Protein 4MAI (pdb70)

Radius of gyration: 15.2 Å; Cα contacts (8 Å, |Δi|>4): 499; chains: 1; bounding box: 34×39×35 Å

Solvent-accessible surface area: 8308 Å² total; per-residue (Å²): 61,16,46,3,27,76,8,22,2,4,0,110,117,56,17,80,46,43,23,7,37,86,116,23,78,29,31,0,3,10,74,71,109,26,12,45,96,70,71,101,51,13,76,1,41,76,56,84,73,20,64,2,34,29,92,47,88,24,9,47,15,0,0,0,0,0,0,0,0,6,99,60,55,127,2,80,73,138,19,82,16,58,2,4,24,0,1,4,1,3,0,10,36,78,117,88,75,208,144,15,58,2,47,0,19,88,60,7,122,44,20,117,18,0,0,0,0,0,0,5,3,44,74,26,110,53,26,0,1,0,3,5,0,0,1,30,0,61,71,117,132,52,22,101,18,24,38,0,14,12,85,78,39,83,6,62,104,28,52,3,6,47,6,82,85,42,24,110,70,46,59,117,34,32,86,89,100,39,44,17,71,148,85,39,159,10,51

Organism: Aspergillus oryzae (strain ATCC 42149 / RIB 40) (NCBI:txid510516)

Nearest PDB structures (foldseek):
  4mai-assembly1_A  TM=1.005E+00  e=1.365E-39  Aspergillus oryzae
  4mah-assembly1_A  TM=1.005E+00  e=3.336E-38  Aspergillus oryzae
  7p3u-assembly1_A  TM=7.985E-01  e=8.712E-17  Aspergillus fumigatus A1163
  6vrn-assembly1_D  TM=4.778E-01  e=1.194E+00  Homo sapiens
  3at0-assembly1_A  TM=2.810E-01  e=1.339E+00  Staphylococcus aureus subsp. aureus N315

B-factor: mean 18.64, std 9.04, range [8.54, 83.73]

Sequence (187 aa):
HMMMAQPVPYGKDTLNNSPLAADGSDFPCKLRSNTYQVTEENTAAIGQSMPLSFIGSAVHGGGSCQVSLTTDREPTKDSKWIVIKSIEGGCPANVDGNKFTYTTIPEGIEPGKYTLAWTWFNRIGNREMYMNCAPLTVTGSNFPPMFVANVNGCTTKEGVDIRFPNPGSIVEYAGDKSNLAAEGSQAC

Structure (mmCIF, N/CA/C/O backbone):
data_4MAI
#
_entry.id   4MAI
#
_cell.length_a   56.269
_cell.length_b   60.629
_cell.length_c   65.176
_cell.angle_alpha   90.000
_cell.angle_beta   90.000
_cell.angle_gamma   90.000
#
_symmetry.space_group_name_H-M   'P 21 21 21'
#
loop_
_entity.id
_entity.type
_entity.pdbx_description
1 polymer 'AA11 Lytic Polysaccharide Monooxygenase'
2 non-polymer 'COPPER (I) ION'
3 non-polymer 1,2-ETHANEDIOL
4 non-polymer 'CHLORIDE ION'
5 water water
#
loop_
_atom_site.group_PDB
_atom_site.id
_atom_site.type_symbol
_atom_site.label_atom_id
_atom_site.label_alt_id
_atom_site.label_comp_id
_atom_site.label_asym_id
_atom_site.label_entity_id
_atom_site.label_seq_id
_atom_site.pdbx_PDB_ins_code
_atom_site.Cartn_x
_atom_site.Cartn_y
_atom_site.Cartn_z
_atom_site.occupancy
_atom_site.B_iso_or_equiv
_atom_site.auth_seq_id
_atom_site.auth_comp_id
_atom_site.auth_asym_id
_atom_site.auth_atom_id
_atom_site.pdbx_PDB_model_num
ATOM 1 N N . HIS A 1 1 ? 28.478 43.963 14.696 1.00 18.19 1 HIS A N 1
ATOM 2 C CA . HIS A 1 1 ? 28.234 45.295 15.295 1.00 12.26 1 HIS A CA 1
ATOM 3 C C . HIS A 1 1 ? 29.224 45.461 16.420 1.00 11.59 1 HIS A C 1
ATOM 4 O O . HIS A 1 1 ? 29.323 44.601 17.295 1.00 13.47 1 HIS A O 1
ATOM 11 N N . MET A 1 2 ? 30.003 46.539 16.341 1.00 12.08 2 MET A N 1
ATOM 12 C CA . MET A 1 2 ? 31.041 46.839 17.311 1.00 12.38 2 MET A CA 1
ATOM 13 C C . MET A 1 2 ? 31.093 48.351 17.527 1.00 12.04 2 MET A C 1
ATOM 14 O O . MET A 1 2 ? 30.625 49.121 16.668 1.00 11.87 2 MET A O 1
ATOM 19 N N . MET A 1 3 ? 31.712 48.745 18.639 1.00 11.12 3 MET A N 1
ATOM 20 C CA . MET A 1 3 ? 32.024 50.113 18.952 1.00 12.21 3 MET A CA 1
ATOM 21 C C . MET A 1 3 ? 33.362 50.187 19.643 1.00 12.12 3 MET A C 1
ATOM 22 O O . MET A 1 3 ? 33.859 49.223 20.206 1.00 14.08 3 MET A O 1
ATOM 27 N N . MET A 1 4 ? 33.958 51.370 19.531 1.00 11.84 4 MET A N 1
ATOM 28 C CA . MET A 1 4 ? 35.222 51.703 20.147 1.00 11.60 4 MET A CA 1
ATOM 29 C C . MET A 1 4 ? 35.025 52.021 21.628 1.00 11.79 4 MET A C 1
ATOM 30 O O . MET A 1 4 ? 34.137 52.791 21.999 1.00 14.54 4 MET A O 1
ATOM 35 N N . ALA A 1 5 ? 35.848 51.374 22.451 1.00 13.64 5 ALA A N 1
ATOM 36 C CA . ALA A 1 5 ? 35.925 51.611 23.899 1.00 14.54 5 ALA A CA 1
ATOM 37 C C . ALA A 1 5 ? 37.146 52.455 24.296 1.00 14.14 5 ALA A C 1
ATOM 38 O O . ALA A 1 5 ? 37.083 53.216 25.260 1.00 15.98 5 ALA A O 1
ATOM 40 N N . GLN A 1 6 ? 38.261 52.255 23.601 1.00 13.36 6 GLN A N 1
ATOM 41 C CA . GLN A 1 6 ? 39.490 53.025 23.806 1.00 13.17 6 GLN A CA 1
ATOM 42 C C . GLN A 1 6 ? 39.986 53.408 22.418 1.00 13.13 6 GLN A C 1
ATOM 43 O O . GLN A 1 6 ? 40.075 52.541 21.553 1.00 13.23 6 GLN A O 1
ATOM 49 N N . PRO A 1 7 ? 40.314 54.688 22.184 1.00 11.33 7 PRO A N 1
ATOM 50 C CA . PRO A 1 7 ? 40.055 55.839 23.052 1.00 11.61 7 PRO A CA 1
ATOM 51 C C . PRO A 1 7 ? 38.568 56.019 23.337 1.00 11.54 7 PRO A C 1
ATOM 52 O O . PRO A 1 7 ? 37.703 55.437 22.660 1.00 12.46 7 PRO A O 1
ATOM 56 N N . VAL A 1 8 ? 38.264 56.811 24.355 1.00 11.76 8 VAL A N 1
ATOM 57 C CA . VAL A 1 8 ? 36.883 57.018 24.786 1.00 11.34 8 VAL A CA 1
ATOM 58 C C . VAL A 1 8 ? 36.158 57.929 23.796 1.00 10.00 8 VAL A C 1
ATOM 59 O O . VAL A 1 8 ? 36.571 59.070 23.578 1.00 10.61 8 VAL A O 1
ATOM 63 N N . PRO A 1 9 ? 35.093 57.422 23.164 1.00 9.85 9 PRO A N 1
ATOM 64 C CA . PRO A 1 9 ? 34.401 58.221 22.153 1.00 9.70 9 PRO A CA 1
ATOM 65 C C . PRO A 1 9 ? 33.652 59.405 22.739 1.00 9.73 9 PRO A C 1
ATOM 66 O O . PRO A 1 9 ? 33.322 59.421 23.933 1.00 10.48 9 PRO A O 1
ATOM 70 N N . TYR A 1 10 ? 33.384 60.405 21.902 1.00 9.56 10 TYR A N 1
ATOM 71 C CA . TYR A 1 10 ? 32.413 61.426 22.265 1.00 10.02 10 TYR A CA 1
ATOM 72 C C . TYR A 1 10 ? 31.056 60.791 22.547 1.00 9.87 10 TYR A C 1
ATOM 73 O O . TYR A 1 10 ? 30.659 59.805 21.900 1.00 11.00 10 TYR A O 1
ATOM 82 N N . GLY A 1 11 ? 30.312 61.380 23.482 1.00 10.90 11 GLY A N 1
ATOM 83 C CA . GLY A 1 11 ? 28.933 60.993 23.689 1.00 12.02 11 GLY A CA 1
ATOM 84 C C . GLY A 1 11 ? 28.772 59.516 23.987 1.00 11.50 11 GLY A C 1
ATOM 85 O O . GLY A 1 11 ? 27.868 58.866 23.477 1.00 12.56 11 GLY A O 1
ATOM 86 N N . LYS A 1 12 ? 29.652 59.000 24.834 1.00 11.42 12 LYS A N 1
ATOM 87 C CA . LYS A 1 12 ? 29.695 57.553 25.086 1.00 12.56 12 LYS A CA 1
ATOM 88 C C . LYS A 1 12 ? 28.336 56.986 25.510 1.00 12.93 12 LYS A C 1
ATOM 89 O O . LYS A 1 12 ? 27.968 55.868 25.122 1.00 15.55 12 LYS A O 1
ATOM 95 N N . ASP A 1 13 ? 27.611 57.754 26.327 1.00 14.49 13 ASP A N 1
ATOM 96 C CA . ASP A 1 13 ? 26.318 57.335 26.870 1.00 16.88 13 ASP A CA 1
ATOM 97 C C . ASP A 1 13 ? 25.250 56.999 25.828 1.00 16.18 13 ASP A C 1
ATOM 98 O O . ASP A 1 13 ? 24.336 56.256 26.108 1.00 19.98 13 ASP A O 1
ATOM 103 N N . THR A 1 14 ? 25.352 57.598 24.641 1.00 13.20 14 THR A N 1
ATOM 104 C CA . THR A 1 14 ? 24.359 57.387 23.590 1.00 12.10 14 THR A CA 1
ATOM 105 C C . THR A 1 14 ? 24.936 56.663 22.381 1.00 13.00 14 THR A C 1
ATOM 106 O O . THR A 1 14 ? 24.208 56.432 21.413 1.00 13.85 14 THR A O 1
ATOM 110 N N . LEU A 1 15 ? 26.207 56.299 22.434 1.00 12.00 15 LEU A N 1
ATOM 111 C CA . LEU A 1 15 ? 26.856 55.655 21.305 1.00 12.56 15 LEU A CA 1
ATOM 112 C C . LEU A 1 15 ? 26.465 54.173 21.282 1.00 12.39 15 LEU A C 1
ATOM 113 O O . LEU A 1 15 ? 26.560 53.469 22.291 1.00 16.91 15 LEU A O 1
ATOM 118 N N . ASN A 1 16 ? 26.030 53.706 20.126 1.00 11.99 16 ASN A N 1
ATOM 119 C CA . ASN A 1 16 ? 25.661 52.326 19.931 1.00 12.23 16 ASN A CA 1
ATOM 120 C C . ASN A 1 16 ? 26.581 51.638 18.922 1.00 11.33 16 ASN A C 1
ATOM 121 O O . ASN A 1 16 ? 27.500 52.249 18.365 1.00 12.00 16 ASN A O 1
ATOM 12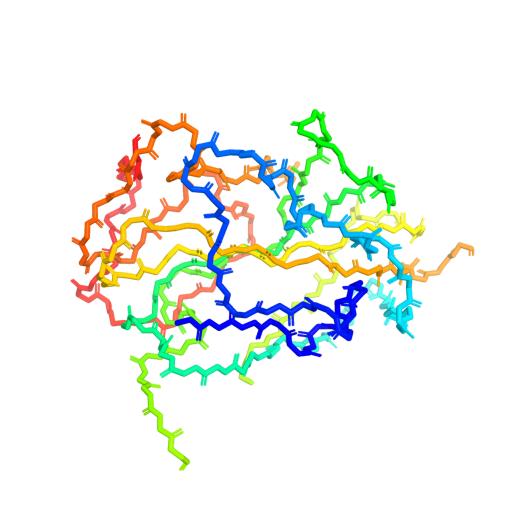6 N N . ASN A 1 17 ? 26.351 50.340 18.743 1.00 11.97 17 ASN A N 1
ATOM 127 C CA . ASN A 1 17 ? 27.221 49.510 17.914 1.00 12.48 17 ASN A CA 1
ATOM 128 C C . ASN A 1 17 ? 26.753 49.376 16.467 1.00 11.40 17 ASN A C 1
ATOM 129 O O . ASN A 1 17 ? 27.323 48.589 15.705 1.00 13.33 17 ASN A O 1
ATOM 134 N N . SER A 1 18 ? 25.770 50.177 16.068 1.00 11.37 18 SER A N 1
ATOM 135 C CA . SER A 1 18 ? 25.273 50.135 14.693 1.00 12.22 18 SER A CA 1
ATOM 136 C C . SER A 1 18 ? 26.203 50.855 13.710 1.00 11.19 18 SER A C 1
ATOM 137 O O . SER A 1 18 ? 26.872 51.827 14.050 1.00 11.67 18 SER A O 1
ATOM 140 N N . PRO A 1 19 ? 26.242 50.366 12.470 1.00 12.17 19 PRO A N 1
ATOM 141 C CA . PRO A 1 19 ? 27.013 51.059 11.447 1.00 12.52 19 PRO A CA 1
ATOM 142 C C . PRO A 1 19 ? 26.362 52.401 11.091 1.00 11.50 19 PRO A C 1
ATOM 143 O O . PRO A 1 19 ? 25.217 52.687 11.481 1.00 12.65 19 PRO A O 1
ATOM 147 N N . LEU A 1 20 ? 27.117 53.218 10.366 1.00 11.06 20 LEU A N 1
ATOM 148 C CA . LEU A 1 20 ? 26.563 54.416 9.774 1.00 10.60 20 LEU A CA 1
ATOM 149 C C . LEU A 1 20 ? 25.347 54.095 8.918 1.00 11.77 20 LEU A C 1
ATOM 150 O O . LEU A 1 20 ? 25.294 53.056 8.262 1.00 14.00 20 LEU A O 1
ATOM 155 N N . ALA A 1 21 ? 24.393 55.008 8.907 1.00 13.68 21 ALA A N 1
ATOM 156 C CA . ALA A 1 21 ? 23.245 54.905 8.016 1.00 15.39 21 ALA A CA 1
ATOM 157 C C . ALA A 1 21 ? 23.699 54.788 6.561 1.00 16.19 21 ALA A C 1
ATOM 158 O O . ALA A 1 21 ? 24.535 55.550 6.111 1.00 15.36 21 ALA A O 1
ATOM 160 N N . ALA A 1 22 ? 23.095 53.868 5.819 1.00 19.31 22 ALA A N 1
ATOM 161 C CA . ALA A 1 22 ? 23.477 53.621 4.414 1.00 19.76 22 ALA A CA 1
ATOM 162 C C . ALA A 1 22 ? 23.322 54.844 3.490 1.00 21.62 22 ALA A C 1
ATOM 163 O O . ALA A 1 22 ? 24.060 54.978 2.514 1.00 22.34 22 ALA A O 1
ATOM 165 N N . ASP A 1 23 ? 22.378 55.727 3.813 1.00 21.67 23 ASP A N 1
ATOM 166 C CA . ASP A 1 23 ? 22.141 56.932 3.010 1.00 22.10 23 ASP A CA 1
ATOM 167 C C . ASP A 1 23 ? 23.053 58.108 3.349 1.00 20.01 23 ASP A C 1
ATOM 168 O O . ASP A 1 23 ? 22.921 59.175 2.764 1.00 24.39 23 ASP A O 1
ATOM 173 N N . GLY A 1 24 ? 23.973 57.934 4.292 1.00 17.15 24 GLY A N 1
ATOM 174 C CA . GLY A 1 24 ? 24.928 58.987 4.634 1.00 16.78 24 GLY A CA 1
ATOM 175 C C . GLY A 1 24 ? 24.387 60.003 5.625 1.00 14.17 24 GLY A C 1
ATOM 176 O O . GLY A 1 24 ? 25.104 60.949 5.970 1.00 15.55 24 GLY A O 1
ATOM 177 N N . SER A 1 25 ? 23.160 59.797 6.108 1.00 14.64 25 SER A N 1
ATOM 178 C CA . SER A 1 25 ? 22.467 60.800 6.906 1.00 16.33 25 SER A CA 1
ATOM 179 C C . SER A 1 25 ? 23.078 61.058 8.271 1.00 14.21 25 SER A C 1
ATOM 180 O O . SER A 1 25 ? 22.789 62.089 8.874 1.00 17.68 25 SER A O 1
ATOM 183 N N . ASP A 1 26 ? 23.887 60.127 8.784 1.00 13.01 26 ASP A N 1
ATOM 184 C CA . ASP A 1 26 ? 24.579 60.344 10.061 1.00 12.02 26 ASP A CA 1
ATOM 185 C C . ASP A 1 26 ? 26.094 60.264 9.960 1.00 10.44 26 ASP A C 1
ATOM 186 O O . ASP A 1 26 ? 26.793 60.143 10.968 1.00 11.36 26 ASP A O 1
ATOM 191 N N . PHE A 1 27 ? 26.614 60.466 8.747 1.00 12.14 27 PHE A N 1
ATOM 192 C CA . PHE A 1 27 ? 28.037 60.648 8.550 1.00 11.93 27 PHE A CA 1
ATOM 193 C C . PHE A 1 27 ? 28.394 62.137 8.678 1.00 11.29 27 PHE A C 1
ATOM 194 O O . PHE A 1 27 ? 27.710 62.977 8.096 1.00 13.33 27 PHE A O 1
ATOM 202 N N . PRO A 1 28 ? 29.495 62.473 9.370 1.00 10.07 28 PRO A N 1
ATOM 203 C CA . PRO A 1 28 ? 30.422 61.590 10.073 1.00 10.32 28 PRO A CA 1
ATOM 204 C C . PRO A 1 28 ? 29.978 61.352 11.528 1.00 9.93 28 PRO A C 1
ATOM 205 O O . PRO A 1 28 ? 29.163 62.093 12.080 1.00 11.31 28 PRO A O 1
ATOM 209 N N . CYS A 1 29 ? 30.579 60.340 12.140 1.00 10.33 29 CYS A N 1
ATOM 210 C CA . CYS A 1 29 ? 30.602 60.201 13.605 1.00 10.59 29 CYS A CA 1
ATOM 211 C C . CYS A 1 29 ? 29.275 59.788 14.252 1.00 10.56 29 CYS A C 1
ATOM 212 O O . CYS A 1 29 ? 29.134 59.880 15.473 1.00 12.40 29 CYS A O 1
ATOM 215 N N . LYS A 1 30 ? 28.304 59.337 13.470 1.00 10.55 30 LYS A N 1
ATOM 216 C CA . LYS A 1 30 ? 26.999 58.913 13.994 1.00 9.75 30 LYS A CA 1
ATOM 217 C C . LYS A 1 30 ? 26.269 60.113 14.611 1.00 10.39 30 LYS A C 1
ATOM 218 O O . LYS A 1 30 ? 25.919 60.163 15.802 1.00 10.79 30 LYS A O 1
ATOM 224 N N . LEU A 1 31 ? 26.023 61.088 13.746 1.00 10.50 31 LEU A N 1
ATOM 225 C CA . LEU A 1 31 ? 25.307 62.315 14.127 1.00 10.72 31 LEU A CA 1
ATOM 226 C C . LEU A 1 31 ? 24.045 61.977 14.902 1.00 11.65 31 LEU A C 1
ATOM 227 O O . LEU A 1 31 ? 23.206 61.180 14.447 1.00 12.58 31 LEU A O 1
ATOM 232 N N . ARG A 1 32 ? 23.860 62.634 16.042 1.00 11.13 32 ARG A N 1
ATOM 233 C CA . ARG A 1 32 ? 22.742 62.357 16.950 1.00 12.25 32 ARG A CA 1
ATOM 234 C C . ARG A 1 32 ? 22.612 63.531 17.942 1.00 11.82 32 ARG A C 1
ATOM 235 O O . ARG A 1 32 ? 23.049 64.616 17.617 1.00 12.51 32 ARG A O 1
ATOM 243 N N . SER A 1 33 ? 22.043 63.334 19.126 1.00 13.97 33 SER A N 1
ATOM 244 C CA . SER A 1 33 ? 21.797 64.470 20.031 1.00 13.46 33 SER A CA 1
ATOM 245 C C . SER A 1 33 ? 23.092 65.117 20.519 1.00 12.51 33 SER A C 1
ATOM 246 O O . SER A 1 33 ? 23.201 66.349 20.567 1.00 14.90 33 SER A O 1
ATOM 249 N N . ASN A 1 34 ? 24.060 64.288 20.902 1.00 12.59 34 ASN A N 1
ATOM 250 C CA . ASN A 1 34 ? 25.261 64.703 21.621 1.00 12.12 34 ASN A CA 1
ATOM 251 C C . ASN A 1 34 ? 26.525 64.152 20.984 1.00 11.57 34 ASN A C 1
ATOM 252 O O . ASN A 1 34 ? 27.462 63.721 21.655 1.00 11.46 34 ASN A O 1
ATOM 257 N N . THR A 1 35 ? 26.537 64.213 19.649 1.00 11.74 35 THR A N 1
ATOM 258 C CA . THR A 1 35 ? 27.586 63.632 18.827 1.00 11.15 35 THR A CA 1
ATOM 259 C C . THR A 1 35 ? 29.003 63.958 19.290 1.00 10.32 35 THR A C 1
ATOM 260 O O . THR A 1 35 ? 29.910 63.132 19.189 1.00 11.57 35 THR A O 1
ATOM 264 N N . TYR A 1 36 ? 29.172 65.184 19.800 1.00 11.12 36 TYR A N 1
ATOM 265 C CA . TYR A 1 36 ? 30.483 65.739 20.055 1.00 12.00 36 TYR A CA 1
ATOM 266 C C . TYR A 1 36 ? 30.645 66.159 21.515 1.00 11.93 36 TYR A C 1
ATOM 267 O O . TYR A 1 36 ? 31.508 66.972 21.851 1.00 12.05 36 TYR A O 1
ATOM 276 N N . GLN A 1 37 ? 29.852 65.541 22.387 1.00 12.26 37 GLN A N 1
ATOM 277 C CA . GLN A 1 37 ? 30.007 65.742 23.829 1.00 12.86 37 GLN A CA 1
ATOM 278 C C . GLN A 1 37 ? 31.264 65.033 24.340 1.00 11.40 37 GLN A C 1
ATOM 279 O O . GLN A 1 37 ? 31.432 63.838 24.132 1.00 12.54 37 GLN A O 1
ATOM 285 N N . VAL A 1 38 ? 32.156 65.768 24.999 1.00 11.35 38 VAL A N 1
ATOM 286 C CA . VAL A 1 38 ? 33.337 65.162 25.570 1.00 11.60 38 VAL A CA 1
ATOM 287 C C . VAL A 1 38 ? 32.917 64.389 26.815 1.00 13.38 38 VAL A C 1
ATOM 288 O O . VAL A 1 38 ? 32.522 64.984 27.828 1.00 18.64 38 VAL A O 1
ATOM 292 N N . THR A 1 39 ? 33.008 63.069 26.730 1.00 13.25 39 THR A N 1
ATOM 293 C CA . THR A 1 39 ? 32.856 62.200 27.897 1.00 13.09 39 THR A CA 1
ATOM 294 C C . THR A 1 39 ? 34.159 62.167 28.686 1.00 13.62 39 THR A C 1
ATOM 295 O O . THR A 1 39 ? 34.174 62.372 29.903 1.00 15.72 39 THR A O 1
ATOM 299 N N . GLU A 1 40 ? 35.241 61.860 27.998 1.00 14.15 40 GLU A N 1
ATOM 300 C CA . GLU A 1 40 ? 36.577 61.898 28.541 1.00 12.59 40 GLU A CA 1
ATOM 301 C C . GLU A 1 40 ? 37.517 62.338 27.428 1.00 11.46 40 GLU A C 1
ATOM 302 O O . GLU A 1 40 ? 37.538 61.715 26.368 1.00 14.37 40 GLU A O 1
ATOM 308 N N . GLU A 1 41 ? 38.272 63.401 27.650 1.00 11.57 41 GLU A N 1
ATOM 309 C CA . GLU A 1 41 ? 39.316 63.817 26.737 1.00 11.30 41 GLU A CA 1
ATOM 310 C C . GLU A 1 41 ? 40.407 62.772 26.766 1.00 12.24 41 GLU A C 1
ATOM 311 O O . GLU A 1 41 ? 40.881 62.394 27.825 1.00 14.36 41 GLU A O 1
ATOM 317 N N . ASN A 1 42 ? 40.828 62.337 25.594 1.00 12.62 42 ASN A N 1
ATOM 318 C CA . ASN A 1 42 ? 41.922 61.403 25.437 1.00 11.81 42 ASN A CA 1
ATOM 319 C C . ASN A 1 42 ? 43.177 62.222 25.145 1.00 12.09 42 ASN A C 1
ATOM 320 O O . ASN A 1 42 ? 43.116 63.184 24.391 1.00 17.01 42 ASN A O 1
ATOM 325 N N . THR A 1 43 ? 44.306 61.845 25.739 1.00 14.68 43 THR A N 1
ATOM 326 C CA . THR A 1 43 ? 45.558 62.625 25.603 1.00 15.53 43 THR A CA 1
ATOM 327 C C . THR A 1 43 ? 46.686 61.704 25.177 1.00 14.73 43 THR A C 1
ATOM 328 O O . THR A 1 43 ? 46.834 60.596 25.719 1.00 19.85 43 THR A O 1
ATOM 332 N N . ALA A 1 44 ? 47.484 62.170 24.213 1.00 14.92 44 ALA A N 1
ATOM 333 C CA . ALA A 1 44 ? 48.592 61.400 23.654 1.00 17.07 44 ALA A CA 1
ATOM 334 C C . ALA A 1 44 ? 49.760 62.311 23.330 1.00 15.45 44 ALA A C 1
ATOM 335 O O . ALA A 1 44 ? 49.567 63.382 22.771 1.00 17.04 44 ALA A O 1
ATOM 337 N N . ALA A 1 45 ? 50.971 61.866 23.646 1.00 19.13 45 ALA A N 1
ATOM 338 C CA . ALA A 1 45 ? 52.186 62.545 23.214 1.00 18.05 45 ALA A CA 1
ATOM 339 C C . ALA A 1 45 ? 52.581 61.978 21.861 1.00 17.40 45 ALA A C 1
ATOM 340 O O . ALA A 1 45 ? 52.303 60.822 21.563 1.00 18.63 45 ALA A O 1
ATOM 342 N N . ILE A 1 46 ? 53.263 62.776 21.054 1.00 18.38 46 ILE A N 1
ATOM 343 C CA . ILE A 1 46 ? 53.755 62.286 19.784 1.00 19.97 46 ILE A CA 1
ATOM 344 C C . ILE A 1 46 ? 54.695 61.110 20.079 1.00 20.02 46 ILE A C 1
ATOM 345 O O . ILE A 1 46 ? 55.559 61.184 20.953 1.00 22.74 46 ILE A O 1
ATOM 350 N N . GLY A 1 47 ? 54.483 60.015 19.355 1.00 19.63 47 GLY A N 1
ATOM 351 C CA . GLY A 1 47 ? 55.310 58.810 19.485 1.00 22.27 47 GLY A CA 1
ATOM 352 C C . GLY A 1 47 ? 54.883 57.819 20.563 1.00 22.13 47 GLY A C 1
ATOM 353 O O . GLY A 1 47 ? 55.460 56.738 20.660 1.00 28.37 47 GLY A O 1
ATOM 354 N N . GLN A 1 48 ? 53.886 58.182 21.367 1.00 20.34 48 GLN A N 1
ATOM 355 C CA . GLN A 1 48 ? 53.396 57.327 22.453 1.00 21.90 48 GLN A CA 1
ATOM 356 C C . GLN A 1 48 ? 52.395 56.288 21.921 1.00 20.46 48 GLN A C 1
ATOM 357 O O . GLN A 1 48 ? 51.439 56.643 21.253 1.00 24.23 48 GLN A O 1
ATOM 363 N N . SER A 1 49 ? 52.619 55.016 22.221 1.00 23.05 49 SER A N 1
ATOM 364 C CA . SER A 1 49 ? 51.642 53.970 21.925 1.00 21.73 49 SER A CA 1
ATOM 365 C C . SER A 1 49 ? 50.373 54.138 22.772 1.00 19.97 49 SER A C 1
ATOM 366 O O . SER A 1 49 ? 50.444 54.314 23.992 1.00 25.99 49 SER A O 1
ATOM 369 N N . MET A 1 50 ? 49.230 54.085 22.104 1.00 17.82 50 MET A N 1
ATOM 370 C CA . MET A 1 50 ? 47.920 54.279 22.695 1.00 18.02 50 MET A CA 1
ATOM 371 C C . MET A 1 50 ? 47.028 53.078 22.384 1.00 17.23 50 MET A C 1
ATOM 372 O O . MET A 1 50 ? 47.067 52.577 21.273 1.00 17.76 50 MET A O 1
ATOM 377 N N . PRO A 1 51 ? 46.205 52.637 23.349 1.00 18.60 51 PRO A N 1
ATOM 378 C CA . PRO A 1 51 ? 45.373 51.461 23.083 1.00 17.82 51 PRO A CA 1
ATOM 379 C C . PRO A 1 51 ? 44.188 51.755 22.187 1.00 15.06 51 PRO A C 1
ATOM 380 O O . PRO A 1 51 ? 43.573 52.825 22.257 1.00 16.29 51 PRO A O 1
ATOM 384 N N . LEU A 1 52 ? 43.874 50.789 21.340 1.00 15.37 52 LEU A N 1
ATOM 385 C CA . LEU A 1 52 ? 42.709 50.856 20.494 1.00 16.01 52 LEU A CA 1
ATOM 386 C C . LEU A 1 52 ? 41.937 49.576 20.734 1.00 17.20 52 LEU A C 1
ATOM 387 O O . LEU A 1 52 ? 42.446 48.505 20.411 1.00 21.91 52 LEU A O 1
ATOM 392 N N . SER A 1 53 ? 40.756 49.660 21.344 1.00 15.36 53 SER A N 1
ATOM 393 C CA . SER A 1 53 ? 39.989 48.465 21.623 1.00 17.63 53 SER A CA 1
ATOM 394 C C . SER A 1 53 ? 38.489 48.667 21.446 1.00 15.12 53 SER A C 1
ATOM 395 O O . SER A 1 53 ? 37.974 49.811 21.443 1.00 15.31 53 SER A O 1
ATOM 398 N N . PHE A 1 54 ? 37.801 47.539 21.317 1.00 14.49 54 PHE A N 1
ATOM 399 C CA . PHE A 1 54 ? 36.464 47.474 20.777 1.00 13.47 54 PHE A CA 1
ATOM 400 C C . PHE A 1 54 ? 35.636 46.494 21.567 1.00 13.46 54 PHE A C 1
ATOM 401 O O . PHE A 1 54 ? 36.170 45.531 22.137 1.00 19.11 54 PHE A O 1
ATOM 409 N N . ILE A 1 55 ? 34.334 46.729 21.560 1.00 13.00 55 ILE A N 1
ATOM 410 C CA . ILE A 1 55 ? 33.361 45.854 22.180 1.00 14.24 55 ILE A CA 1
ATOM 411 C C . ILE A 1 55 ? 32.136 45.732 21.289 1.00 12.81 55 ILE A C 1
ATOM 412 O O . ILE A 1 55 ? 31.800 46.657 20.560 1.00 14.32 55 ILE A O 1
ATOM 417 N N . GLY A 1 56 ? 31.439 44.608 21.364 1.00 13.81 56 GLY A N 1
ATOM 418 C CA . GLY A 1 56 ? 30.240 44.439 20.593 1.00 13.86 56 GLY A CA 1
ATOM 419 C C . GLY A 1 56 ? 29.824 43.013 20.460 1.00 14.35 56 GLY A C 1
ATOM 420 O O . GLY A 1 56 ? 30.312 42.149 21.181 1.00 20.37 56 GLY A O 1
ATOM 421 N N . SER A 1 57 ? 28.911 42.777 19.533 1.00 12.31 57 SER A N 1
ATOM 422 C CA . SER A 1 57 ? 28.251 41.486 19.380 1.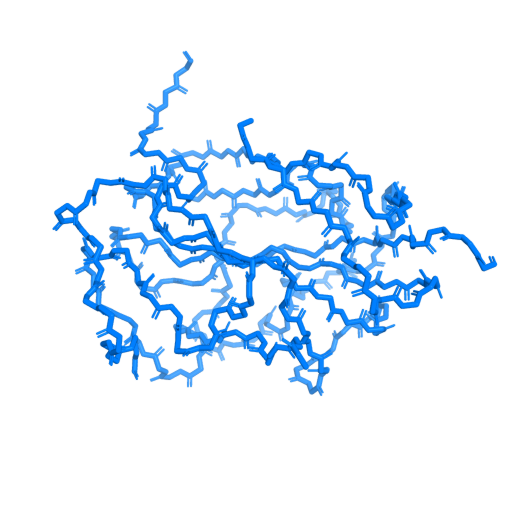00 13.73 57 SER A CA 1
ATOM 423 C C . SER A 1 57 ? 28.659 40.658 18.166 1.00 13.84 57 SER A C 1
ATOM 424 O O . SER A 1 57 ? 28.327 39.466 18.120 1.00 14.60 57 SER A O 1
ATOM 427 N N . ALA A 1 58 ? 29.335 41.243 17.180 1.00 12.58 58 ALA A N 1
ATOM 428 C CA . ALA A 1 58 ? 29.820 40.451 16.033 1.00 12.37 58 ALA A CA 1
ATOM 429 C C . ALA A 1 58 ? 30.953 41.164 15.351 1.00 12.09 58 ALA A C 1
ATOM 430 O O . ALA A 1 58 ? 30.842 42.354 15.012 1.00 12.72 58 ALA A O 1
ATOM 432 N N . VAL A 1 59 ? 32.026 40.438 15.111 1.00 12.06 59 VAL A N 1
ATOM 433 C CA . VAL A 1 59 ? 33.168 40.991 14.385 1.00 13.20 59 VAL A CA 1
ATOM 434 C C . VAL A 1 59 ? 33.097 40.793 12.872 1.00 12.01 59 VAL A C 1
ATOM 435 O O . VAL A 1 59 ? 33.926 41.335 12.149 1.00 13.30 59 VAL A O 1
ATOM 439 N N . HIS A 1 60 ? 32.116 40.028 12.390 1.00 12.53 60 HIS A N 1
ATOM 440 C CA . HIS A 1 60 ? 31.880 39.909 10.937 1.00 12.11 60 HIS A CA 1
ATOM 441 C C . HIS A 1 60 ? 33.132 39.511 10.175 1.00 13.23 60 HIS A C 1
ATOM 442 O O . HIS A 1 60 ? 33.406 40.034 9.099 1.00 14.23 60 HIS A O 1
ATOM 449 N N . GLY A 1 61 ? 33.881 38.547 10.704 1.00 14.17 61 GLY A N 1
ATOM 450 C CA . GLY A 1 61 ? 35.088 38.062 10.044 1.00 13.93 61 GLY A CA 1
ATOM 451 C C . GLY A 1 61 ? 36.226 39.045 10.008 1.00 13.74 61 GLY A C 1
ATOM 452 O O . GLY A 1 61 ? 37.199 38.832 9.301 1.00 15.01 61 GLY A O 1
ATOM 453 N N . GLY A 1 62 ? 36.109 40.116 10.795 1.00 13.53 62 GLY A N 1
ATOM 454 C CA . GLY A 1 62 ? 37.100 41.169 10.771 1.00 12.88 62 GLY A CA 1
ATOM 455 C C . GLY A 1 62 ? 36.850 42.166 9.656 1.00 12.22 62 GLY A C 1
ATOM 456 O O . GLY A 1 62 ? 35.747 42.678 9.484 1.00 12.32 62 GLY A O 1
ATOM 457 N N . GLY A 1 63 ? 37.891 42.395 8.874 1.00 11.37 63 GLY A N 1
ATOM 458 C CA . GLY A 1 63 ? 37.883 43.456 7.883 1.00 11.76 63 GLY A CA 1
ATOM 459 C C . GLY A 1 63 ? 39.063 44.384 8.070 1.00 11.27 63 GLY A C 1
ATOM 460 O O . GLY A 1 63 ? 40.127 43.996 8.566 1.00 12.05 63 GLY A O 1
ATOM 461 N N . SER A 1 64 ? 38.853 45.633 7.659 1.00 10.52 64 SER A N 1
ATOM 462 C CA . SER A 1 64 ? 39.919 46.615 7.594 1.00 10.73 64 SER A CA 1
ATOM 463 C C . SER A 1 64 ? 39.444 47.905 8.248 1.00 9.96 64 SER A C 1
ATOM 464 O O . SER A 1 64 ? 38.275 48.258 8.153 1.00 11.29 64 SER A O 1
ATOM 467 N N . CYS A 1 65 ? 40.389 48.593 8.877 1.00 10.00 65 CYS A N 1
ATOM 468 C CA . CYS A 1 65 ? 40.078 49.796 9.629 1.00 10.71 65 CYS A CA 1
ATOM 469 C C . CYS A 1 65 ? 41.094 50.905 9.377 1.00 10.39 65 CYS A C 1
ATOM 470 O O . CYS A 1 65 ? 42.232 50.645 9.007 1.00 10.77 65 CYS A O 1
ATOM 473 N N . GLN A 1 66 ? 40.652 52.146 9.631 1.00 9.66 66 GLN A N 1
ATOM 474 C CA . GLN A 1 66 ? 41.598 53.259 9.705 1.00 9.38 66 GLN A CA 1
ATOM 475 C C . GLN A 1 66 ? 41.416 53.998 11.009 1.00 8.67 66 GLN A C 1
ATOM 476 O O . GLN A 1 66 ? 40.358 53.933 11.639 1.00 9.58 66 GLN A O 1
ATOM 482 N N . VAL A 1 67 ? 42.494 54.684 11.385 1.00 9.09 67 VAL A N 1
ATOM 483 C CA . VAL A 1 67 ? 42.484 55.687 12.434 1.00 9.29 67 VAL A CA 1
ATOM 484 C C . VAL A 1 67 ? 42.894 56.974 11.745 1.00 9.43 67 VAL A C 1
ATOM 485 O O . VAL A 1 67 ? 43.946 57.047 11.119 1.00 10.34 67 VAL A O 1
ATOM 489 N N . SER A 1 68 ? 42.038 57.982 11.885 1.00 8.68 68 SER A N 1
ATOM 490 C CA . SER A 1 68 ? 42.189 59.249 11.183 1.00 9.03 68 SER A CA 1
ATOM 491 C C . SER A 1 68 ? 41.999 60.418 12.154 1.00 9.18 68 SER A C 1
ATOM 492 O O . SER A 1 68 ? 41.340 60.287 13.185 1.00 10.21 68 SER A O 1
ATOM 495 N N . LEU A 1 69 ? 42.525 61.575 11.772 1.00 9.40 69 LEU A N 1
ATOM 496 C CA . LEU A 1 69 ? 42.390 62.800 12.543 1.00 9.44 69 LEU A CA 1
ATOM 497 C C . LEU A 1 69 ? 41.814 63.922 11.710 1.00 9.13 69 LEU A C 1
ATOM 498 O O . LEU A 1 69 ? 42.103 64.028 10.504 1.00 10.60 69 LEU A O 1
ATOM 503 N N . THR A 1 70 ? 41.075 64.807 12.366 1.00 9.89 70 THR A N 1
ATOM 504 C CA . THR A 1 70 ? 40.713 66.100 11.822 1.00 9.77 70 THR A CA 1
ATOM 505 C C . THR A 1 70 ? 40.899 67.150 12.900 1.00 9.70 70 THR A C 1
ATOM 506 O O . THR A 1 70 ? 40.729 66.848 14.087 1.00 10.83 70 THR A O 1
ATOM 510 N N . THR A 1 71 ? 41.237 68.380 12.510 1.00 11.01 71 THR A N 1
ATOM 511 C CA . THR A 1 71 ? 41.268 69.460 13.471 1.00 12.10 71 THR A CA 1
ATOM 512 C C . THR A 1 71 ? 39.874 69.912 13.919 1.00 11.33 71 THR A C 1
ATOM 513 O O . THR A 1 71 ? 39.745 70.586 14.939 1.00 13.72 71 THR A O 1
ATOM 517 N N . ASP A 1 72 ? 38.826 69.534 13.203 1.00 10.51 72 ASP A N 1
ATOM 518 C CA . ASP A 1 72 ? 37.484 69.924 13.574 1.00 11.74 72 ASP A CA 1
ATOM 519 C C . ASP A 1 72 ? 37.051 69.144 14.820 1.00 11.48 72 ASP A C 1
ATOM 520 O O . ASP A 1 72 ? 37.098 67.901 14.851 1.00 11.74 72 ASP A O 1
ATOM 525 N N . ARG A 1 73 ? 36.622 69.874 15.844 1.00 10.54 73 ARG A N 1
ATOM 526 C CA . ARG A 1 73 ? 36.070 69.260 17.048 1.00 11.31 73 ARG A CA 1
ATOM 527 C C . ARG A 1 73 ? 34.591 68.972 16.944 1.00 11.17 73 ARG A C 1
ATOM 528 O O . ARG A 1 73 ? 34.047 68.273 17.788 1.00 12.47 73 ARG A O 1
ATOM 536 N N . GLU A 1 74 ? 33.934 69.463 15.886 1.00 11.36 74 GLU A N 1
ATOM 537 C CA . GLU A 1 74 ? 32.582 69.069 15.529 1.00 11.32 74 GLU A CA 1
ATOM 538 C C . GLU A 1 74 ? 32.527 68.782 14.024 1.00 11.33 74 GLU A C 1
ATOM 539 O O . GLU A 1 74 ? 31.979 69.565 13.244 1.00 12.91 74 GLU A O 1
ATOM 545 N N . PRO A 1 75 ? 33.111 67.663 13.597 1.00 11.18 75 PRO A N 1
ATOM 546 C CA . PRO A 1 75 ? 33.224 67.424 12.163 1.00 11.23 75 PRO A CA 1
ATOM 547 C C . PRO A 1 75 ? 31.876 67.368 11.441 1.00 11.75 75 PRO A C 1
ATOM 548 O O . PRO A 1 75 ? 30.860 66.936 11.998 1.00 11.57 75 PRO A O 1
ATOM 552 N N . THR A 1 76 ? 31.898 67.826 10.190 1.00 12.29 76 THR A N 1
ATOM 553 C CA . THR A 1 76 ? 30.747 67.741 9.299 1.00 12.34 76 THR A CA 1
ATOM 554 C C . THR A 1 76 ? 31.145 66.905 8.105 1.00 13.58 76 THR A C 1
ATOM 555 O O . THR A 1 76 ? 32.289 66.492 7.990 1.00 12.66 76 THR A O 1
ATOM 559 N N . LYS A 1 77 ? 30.194 66.706 7.199 1.00 13.42 77 LYS A N 1
ATOM 560 C CA . LYS A 1 77 ? 30.448 65.945 5.970 1.00 14.79 77 LYS A CA 1
ATOM 561 C C . LYS A 1 77 ? 31.581 66.556 5.141 1.00 17.33 77 LYS A C 1
ATOM 562 O O . LYS A 1 77 ? 32.151 65.868 4.302 1.00 20.30 77 LYS A O 1
ATOM 564 N N . ASP A 1 78 ? 31.889 67.844 5.352 1.00 16.06 78 ASP A N 1
ATOM 565 C CA . ASP A 1 78 ? 32.953 68.526 4.614 1.00 17.68 78 ASP A CA 1
ATOM 566 C C . ASP A 1 78 ? 34.311 68.614 5.318 1.00 15.23 78 ASP A C 1
ATOM 567 O O . ASP A 1 78 ? 35.259 69.201 4.799 1.00 19.32 78 ASP A O 1
ATOM 572 N N . SER A 1 79 ? 34.405 68.057 6.528 1.00 13.81 79 SER A N 1
ATOM 573 C CA . SER A 1 79 ? 35.675 68.039 7.239 1.00 12.72 79 SER A CA 1
ATOM 574 C C . SER A 1 79 ? 36.775 67.289 6.487 1.00 12.33 79 SER A C 1
ATOM 575 O O . SER A 1 79 ? 36.501 66.308 5.767 1.00 14.72 79 SER A O 1
ATOM 578 N N . LYS A 1 80 ? 38.014 67.727 6.685 1.00 13.46 80 LYS A N 1
ATOM 579 C CA . LYS A 1 80 ? 39.199 67.058 6.118 1.00 13.66 80 LYS A CA 1
ATOM 580 C C . LYS A 1 80 ? 39.771 66.145 7.168 1.00 12.96 80 LYS A C 1
ATOM 581 O O . LYS A 1 80 ? 40.122 66.586 8.260 1.00 13.01 80 LYS A O 1
ATOM 583 N N . TRP A 1 81 ? 39.883 64.877 6.822 1.00 11.72 81 TRP A N 1
ATOM 584 C CA . TRP A 1 81 ? 40.389 63.845 7.686 1.00 11.84 81 TRP A CA 1
ATOM 585 C C . TRP A 1 81 ? 41.653 63.256 7.082 1.00 12.41 81 TRP A C 1
ATOM 586 O O . TRP A 1 81 ? 41.659 62.924 5.888 1.00 15.71 81 TRP A O 1
ATOM 597 N N . ILE A 1 82 ? 42.689 63.047 7.898 1.00 11.43 82 ILE A N 1
ATOM 598 C CA . ILE A 1 82 ? 43.939 62.480 7.458 1.00 12.11 82 ILE A CA 1
ATOM 599 C C . ILE A 1 82 ? 44.212 61.174 8.214 1.00 11.05 82 ILE A C 1
ATOM 600 O O . ILE A 1 82 ? 43.978 61.056 9.418 1.00 11.43 82 ILE A O 1
ATOM 605 N N . VAL A 1 83 ? 44.709 60.176 7.504 1.00 10.27 83 VAL A N 1
ATOM 606 C CA . VAL A 1 83 ? 44.911 58.837 8.066 1.00 10.14 83 VAL A CA 1
ATOM 607 C C . VAL A 1 83 ? 46.261 58.738 8.744 1.00 11.28 83 VAL A C 1
ATOM 608 O O . VAL A 1 83 ? 47.272 59.077 8.124 1.00 12.12 83 VAL A O 1
ATOM 612 N N . ILE A 1 84 ? 46.265 58.226 9.982 1.00 10.83 84 ILE A N 1
ATOM 613 C CA . ILE A 1 84 ? 47.494 57.958 10.705 1.00 11.31 84 ILE A CA 1
ATOM 614 C C . ILE A 1 84 ? 47.813 56.472 10.898 1.00 11.09 84 ILE A C 1
ATOM 615 O O . ILE A 1 84 ? 48.941 56.151 11.255 1.00 14.00 84 ILE A O 1
ATOM 620 N N . LYS A 1 85 ? 46.829 55.597 10.652 1.00 10.79 85 LYS A N 1
ATOM 621 C CA . LYS A 1 85 ? 47.056 54.161 10.652 1.00 10.71 85 LYS A CA 1
ATOM 622 C C . LYS A 1 85 ? 45.991 53.478 9.818 1.00 10.14 85 LYS A C 1
ATOM 623 O O . LYS A 1 85 ? 44.825 53.850 9.864 1.00 11.28 85 LYS A O 1
ATOM 629 N N . SER A 1 86 ? 46.433 52.482 9.036 1.00 10.65 86 SER A N 1
ATOM 630 C CA . SER A 1 86 ? 45.539 51.539 8.367 1.00 11.14 86 SER A CA 1
ATOM 631 C C . SER A 1 86 ? 45.824 50.137 8.897 1.00 11.98 86 SER A C 1
ATOM 632 O O . SER A 1 86 ? 46.984 49.757 9.074 1.00 13.12 86 SER A O 1
ATOM 635 N N . ILE A 1 87 ? 44.748 49.395 9.143 1.00 10.63 87 ILE A N 1
ATOM 636 C CA . ILE A 1 87 ? 44.819 47.970 9.522 1.00 11.71 87 ILE A CA 1
ATOM 637 C C . ILE A 1 87 ? 44.036 47.199 8.468 1.00 11.52 87 ILE A C 1
ATOM 638 O O . ILE A 1 87 ? 42.844 47.385 8.336 1.00 13.11 87 ILE A O 1
ATOM 643 N N . GLU A 1 88 ? 44.748 46.389 7.688 1.00 13.00 88 GLU A N 1
ATOM 644 C CA . GLU A 1 88 ? 44.130 45.675 6.591 1.00 14.03 88 GLU A CA 1
ATOM 645 C C . GLU A 1 88 ? 44.072 44.196 6.928 1.00 12.73 88 GLU A C 1
ATOM 646 O O . GLU A 1 88 ? 45.092 43.498 6.920 1.00 14.81 88 GLU A O 1
ATOM 652 N N . GLY A 1 89 ? 42.867 43.756 7.268 1.00 13.38 89 GLY A N 1
ATOM 653 C CA . GLY A 1 89 ? 42.614 42.417 7.763 1.00 15.15 89 GLY A CA 1
ATOM 654 C C . GLY A 1 89 ? 42.740 42.326 9.273 1.00 13.06 89 GLY A C 1
ATOM 655 O O . GLY A 1 89 ? 43.658 42.906 9.850 1.00 15.54 89 GLY A O 1
ATOM 656 N N . GLY A 1 90 ? 41.862 41.535 9.890 1.00 13.89 90 GLY A N 1
ATOM 657 C CA . GLY A 1 90 ? 41.943 41.206 11.322 1.00 13.34 90 GLY A CA 1
ATOM 658 C C . GLY A 1 90 ? 41.393 42.250 12.266 1.00 14.58 90 GLY A C 1
ATOM 659 O O . GLY A 1 90 ? 41.568 42.126 13.458 1.00 15.04 90 GLY A O 1
ATOM 660 N N . CYS A 1 91 ? 40.765 43.286 11.713 1.00 12.73 91 CYS A N 1
ATOM 661 C CA . CYS A 1 91 ? 40.241 44.385 12.478 1.00 12.72 91 CYS A CA 1
ATOM 662 C C . CYS A 1 91 ? 38.723 44.357 12.444 1.00 11.91 91 CYS A C 1
ATOM 663 O O . CYS A 1 91 ? 38.139 44.296 11.369 1.00 13.36 91 CYS A O 1
ATOM 666 N N . PRO A 1 92 ? 38.052 44.407 13.622 1.00 13.13 92 PRO A N 1
ATOM 667 C CA . PRO A 1 92 ? 38.610 44.614 14.976 1.00 13.77 92 PRO A CA 1
ATOM 668 C C . PRO A 1 92 ? 39.101 43.337 15.650 1.00 13.85 92 PRO A C 1
ATOM 669 O O . PRO A 1 92 ? 39.792 43.401 16.660 1.00 16.18 92 PRO A O 1
ATOM 673 N N . ALA A 1 93 ? 38.732 42.191 15.083 1.00 12.91 93 ALA A N 1
ATOM 674 C CA . ALA A 1 93 ? 39.214 40.872 15.510 1.00 13.34 93 ALA A CA 1
ATOM 675 C C . ALA A 1 93 ? 38.880 39.896 14.395 1.00 13.32 93 ALA A C 1
ATOM 676 O O . ALA A 1 93 ? 38.124 40.239 13.495 1.00 15.51 93 ALA A O 1
ATOM 678 N N . ASN A 1 94 ? 39.423 38.681 14.461 1.00 14.21 94 ASN A N 1
ATOM 679 C CA . ASN A 1 94 ? 39.100 37.650 13.474 1.00 14.47 94 ASN A CA 1
ATOM 680 C C . ASN A 1 94 ? 37.882 36.810 13.823 1.00 14.28 94 ASN A C 1
ATOM 681 O O . ASN A 1 94 ? 37.183 36.328 12.926 1.00 15.52 94 ASN A O 1
ATOM 686 N N . VAL A 1 95 ? 37.641 36.620 15.119 1.00 14.22 95 VAL A N 1
ATOM 687 C CA . VAL A 1 95 ? 36.554 35.796 15.605 1.00 14.14 95 VAL A CA 1
ATOM 688 C C . VAL A 1 95 ? 35.813 36.439 16.769 1.00 13.17 95 VAL A C 1
ATOM 689 O O . VAL A 1 95 ? 36.374 37.218 17.523 1.00 15.51 95 VAL A O 1
ATOM 693 N N . ASP A 1 96 ? 34.565 36.035 16.927 1.00 13.00 96 ASP A N 1
ATOM 694 C CA . ASP A 1 96 ? 33.756 36.340 18.100 1.00 13.94 96 ASP A CA 1
ATOM 695 C C . ASP A 1 96 ? 34.214 35.461 19.258 1.00 15.95 96 ASP A C 1
ATOM 696 O O . ASP A 1 96 ? 34.880 34.443 19.040 1.00 18.09 96 ASP A O 1
ATOM 701 N N . GLY A 1 97 ? 33.918 35.868 20.487 1.00 19.64 97 GLY A N 1
ATOM 702 C CA . GLY A 1 97 ? 34.217 34.981 21.623 1.00 24.10 97 GLY A CA 1
ATOM 703 C C . GLY A 1 97 ? 34.109 35.591 23.000 1.00 32.79 97 GLY A C 1
ATOM 704 O O . GLY A 1 97 ? 34.170 36.801 23.141 1.00 44.64 97 GLY A O 1
ATOM 705 N N . ASN A 1 98 ? 33.959 34.738 24.021 1.00 30.50 98 ASN A N 1
ATOM 706 C CA . ASN A 1 98 ? 34.014 35.187 25.416 1.00 29.47 98 ASN A CA 1
ATOM 707 C C . ASN A 1 98 ? 35.438 35.122 25.989 1.00 35.45 98 ASN A C 1
ATOM 708 O O . ASN A 1 98 ? 35.981 34.042 26.216 1.00 44.19 98 ASN A O 1
ATOM 713 N N . LYS A 1 110 ? 45.015 44.517 22.045 1.00 43.54 110 LYS A N 1
ATOM 714 C CA . LYS A 1 110 ? 45.471 43.900 20.807 1.00 37.48 110 LYS A CA 1
ATOM 715 C C . LYS A 1 110 ? 46.039 44.954 19.839 1.00 32.08 110 LYS A C 1
ATOM 716 O O . LYS A 1 110 ? 47.201 44.875 19.443 1.00 41.28 110 LYS A O 1
ATOM 718 N N . PHE A 1 111 ? 45.244 45.954 19.479 1.00 20.72 111 PHE A N 1
ATOM 719 C CA . PHE A 1 111 ? 45.733 47.002 18.595 1.00 17.76 111 PHE A CA 1
ATOM 720 C C . PHE A 1 111 ? 46.158 48.241 19.371 1.00 18.08 111 PHE A C 1
ATOM 721 O O . PHE A 1 111 ? 45.636 48.528 20.449 1.00 19.57 111 PHE A O 1
ATOM 729 N N . THR A 1 112 ? 47.088 48.975 18.779 1.00 18.63 112 THR A N 1
ATOM 730 C CA . THR A 1 112 ? 47.490 50.282 19.262 1.00 18.11 112 THR A CA 1
ATOM 731 C C . THR A 1 112 ? 47.593 51.249 18.078 1.00 19.04 112 THR A C 1
ATOM 732 O O . THR A 1 112 ? 47.623 50.838 16.929 1.00 21.09 112 THR A O 1
ATOM 736 N N . TYR A 1 113 ? 47.668 52.536 18.376 1.00 20.23 113 TYR A N 1
ATOM 737 C CA . TYR A 1 113 ? 48.054 53.543 17.381 1.00 17.91 113 TYR A CA 1
ATOM 738 C C . TYR A 1 113 ? 49.003 54.518 18.064 1.00 17.22 113 TYR A C 1
ATOM 739 O O . TYR A 1 113 ? 49.075 54.589 19.298 1.00 17.19 113 TYR A O 1
ATOM 748 N N . THR A 1 114 ? 49.759 55.223 17.243 1.00 17.93 114 THR A N 1
ATOM 749 C CA A THR A 1 114 ? 50.672 56.245 17.690 0.50 16.44 114 THR A CA 1
ATOM 750 C CA B THR A 1 114 ? 50.643 56.278 17.723 0.50 17.41 114 THR A CA 1
ATOM 751 C C . THR A 1 114 ? 50.395 57.519 16.902 1.00 17.54 114 THR A C 1
ATOM 752 O O . THR A 1 114 ? 50.120 57.444 15.713 1.00 20.68 114 THR A O 1
ATOM 759 N N . ILE A 1 115 ? 50.474 58.669 17.553 1.00 17.18 115 ILE A N 1
ATOM 760 C CA . ILE A 1 115 ? 50.429 59.928 16.828 1.00 15.63 115 ILE A CA 1
ATOM 761 C C . ILE A 1 115 ? 51.830 60.125 16.246 1.00 18.31 115 ILE A C 1
ATOM 762 O O . ILE A 1 115 ? 52.804 60.210 16.989 1.00 19.36 115 ILE A O 1
ATOM 767 N N . PRO A 1 116 ? 51.945 60.147 14.908 1.00 18.75 116 PRO A N 1
ATOM 768 C CA . PRO A 1 116 ? 53.245 60.189 14.261 1.00 20.45 116 PRO A CA 1
ATOM 769 C C . PRO A 1 116 ? 53.845 61.586 14.212 1.00 19.44 116 PRO A C 1
ATOM 770 O O . PRO A 1 116 ? 53.118 62.583 14.300 1.00 20.44 116 PRO A O 1
ATOM 774 N N . GLU A 1 117 ? 55.164 61.644 14.078 1.00 24.71 117 GLU A N 1
ATOM 775 C CA . GLU A 1 117 ? 55.858 62.876 13.759 1.00 27.54 117 GLU A CA 1
ATOM 776 C C . GLU A 1 117 ? 55.180 63.490 12.537 1.00 24.86 117 GLU A C 1
ATOM 777 O O . GLU A 1 117 ? 54.880 62.788 11.570 1.00 26.00 117 GLU A O 1
ATOM 779 N N . GLY A 1 118 ? 54.921 64.790 12.593 1.00 24.48 118 GLY A N 1
ATOM 780 C CA . GLY A 1 118 ? 54.215 65.490 11.518 1.00 22.70 118 GLY A CA 1
ATOM 781 C C . GLY A 1 118 ? 52.854 65.999 11.950 1.00 20.25 118 GLY A C 1
ATOM 782 O O . GLY A 1 118 ? 52.275 66.884 11.292 1.00 27.15 118 GLY A O 1
ATOM 783 N N . ILE A 1 119 ? 52.320 65.422 13.029 1.00 19.49 119 ILE A N 1
ATOM 784 C CA . ILE A 1 119 ? 51.095 65.934 13.635 1.00 16.67 119 ILE A CA 1
ATOM 785 C C . ILE A 1 119 ? 51.475 66.946 14.723 1.00 16.68 119 ILE A C 1
ATOM 786 O O . ILE A 1 119 ? 52.218 66.631 15.640 1.00 19.93 119 ILE A O 1
ATOM 791 N N . GLU A 1 120 ? 50.964 68.161 14.601 1.00 18.00 120 GLU A N 1
ATOM 792 C CA . GLU A 1 120 ? 51.281 69.204 15.560 1.00 20.03 120 GLU A CA 1
ATOM 793 C C . GLU A 1 120 ? 50.493 69.017 16.849 1.00 17.82 120 GLU A C 1
ATOM 794 O O . GLU A 1 120 ? 49.355 68.555 16.829 1.00 17.95 120 GLU A O 1
ATOM 800 N N . PRO A 1 121 ? 51.078 69.427 17.975 1.00 17.85 121 PRO A N 1
ATOM 801 C CA . PRO A 1 121 ? 50.283 69.450 19.187 1.00 16.20 121 PRO A CA 1
ATOM 802 C C . PRO A 1 121 ? 49.031 70.315 19.015 1.00 15.67 121 PRO A C 1
ATOM 803 O O . PRO A 1 121 ? 49.058 71.340 18.334 1.00 19.15 121 PRO A O 1
ATOM 807 N N . GLY A 1 122 ? 47.953 69.909 19.658 1.00 14.24 122 GLY A N 1
ATOM 808 C CA . GLY A 1 122 ? 46.683 70.570 19.510 1.00 15.02 122 GLY A CA 1
ATOM 809 C C . GLY A 1 122 ? 45.536 69.634 19.801 1.00 12.42 122 GLY A C 1
ATOM 810 O O . GLY A 1 122 ? 45.735 68.475 20.172 1.00 14.42 122 GLY A O 1
ATOM 811 N N . LYS A 1 123 ? 44.331 70.145 19.636 1.00 13.07 123 LYS A N 1
ATOM 812 C CA . LYS A 1 123 ? 43.126 69.372 19.841 1.00 13.49 123 LYS A CA 1
ATOM 813 C C . LYS A 1 123 ? 42.573 68.897 18.500 1.00 13.47 123 LYS A C 1
ATOM 814 O O . LYS A 1 123 ? 42.541 69.652 17.512 1.00 15.37 123 LYS A O 1
ATOM 820 N N . TYR A 1 124 ? 42.134 67.650 18.477 1.00 11.43 124 TYR A N 1
ATOM 821 C CA . TYR A 1 124 ? 41.656 66.981 17.277 1.00 10.14 124 TYR A CA 1
ATOM 822 C C . TYR A 1 124 ? 40.441 66.126 17.596 1.00 9.84 124 TYR A C 1
ATOM 823 O O . TYR A 1 124 ? 40.134 65.842 18.753 1.00 10.74 124 TYR A O 1
ATOM 832 N N . THR A 1 125 ? 39.750 65.705 16.551 1.00 10.10 125 THR A N 1
ATOM 833 C CA . THR A 1 125 ? 38.889 64.553 16.612 1.00 8.94 125 THR A CA 1
ATOM 834 C C . THR A 1 125 ? 39.612 63.388 15.952 1.00 9.38 125 THR A C 1
ATOM 835 O O . THR A 1 125 ? 40.182 63.525 14.863 1.00 10.31 125 THR A O 1
ATOM 839 N N . LEU A 1 126 ? 39.610 62.239 16.639 1.00 10.27 126 LEU A N 1
ATOM 840 C CA . LEU A 1 126 ? 40.097 60.968 16.091 1.00 9.23 126 LEU A CA 1
ATOM 841 C C . LEU A 1 126 ? 38.878 60.127 15.682 1.00 9.85 126 LEU A C 1
ATOM 842 O O . LEU A 1 126 ? 37.897 60.062 16.412 1.00 11.44 126 LEU A O 1
ATOM 847 N N . ALA A 1 127 ? 38.951 59.497 14.507 1.00 9.24 127 ALA A N 1
ATOM 848 C CA . ALA A 1 127 ? 37.939 58.528 14.079 1.00 9.39 127 ALA A CA 1
ATOM 849 C C . ALA A 1 127 ? 38.544 57.169 13.869 1.00 9.93 127 ALA A C 1
ATOM 850 O O . ALA A 1 127 ? 39.598 57.020 13.259 1.00 9.63 127 ALA A O 1
ATOM 852 N N . TRP A 1 128 ? 37.819 56.182 14.377 1.00 9.06 128 TRP A N 1
ATOM 853 C CA . TRP A 1 128 ? 37.968 54.786 13.974 1.00 9.05 128 TRP A CA 1
ATOM 854 C C . TRP A 1 128 ? 36.913 54.491 12.926 1.00 8.82 128 TRP A C 1
ATOM 855 O O . TRP A 1 128 ? 35.728 54.748 13.150 1.00 9.38 128 TRP A O 1
ATOM 866 N N . THR A 1 129 ? 37.355 53.959 11.787 1.00 8.54 129 THR A N 1
ATOM 867 C CA . THR A 1 129 ? 36.431 53.512 10.754 1.00 9.84 129 THR A CA 1
ATOM 868 C C . THR A 1 129 ? 36.725 52.032 10.474 1.00 9.77 129 THR A C 1
ATOM 869 O O . THR A 1 129 ? 37.876 51.596 10.574 1.00 10.91 129 THR A O 1
ATOM 873 N N . TRP A 1 130 ? 35.663 51.296 10.146 1.00 8.67 130 TRP A N 1
ATOM 874 C CA . TRP A 1 130 ? 35.760 49.846 9.946 1.00 9.51 130 TRP A CA 1
ATOM 875 C C . TRP A 1 130 ? 34.814 49.408 8.834 1.00 9.15 130 TRP A C 1
ATOM 876 O O . TRP A 1 130 ? 33.661 49.768 8.790 1.00 10.80 130 TRP A O 1
ATOM 887 N N . PHE A 1 131 ? 35.395 48.616 7.938 1.00 9.99 131 PHE A N 1
ATOM 888 C CA . PHE A 1 131 ? 34.701 47.991 6.812 1.00 10.98 131 PHE A CA 1
ATOM 889 C C . PHE A 1 131 ? 34.695 46.478 7.051 1.00 10.76 131 PHE A C 1
ATOM 890 O O . PHE A 1 131 ? 35.735 45.812 6.899 1.00 11.77 131 PHE A O 1
ATOM 898 N N . ASN A 1 132 ? 33.542 45.982 7.506 1.00 10.81 132 ASN A N 1
ATOM 899 C CA . ASN A 1 132 ? 33.408 44.570 7.876 1.00 12.38 132 ASN A CA 1
ATOM 900 C C . ASN A 1 132 ? 33.590 43.638 6.685 1.00 14.03 132 ASN A C 1
ATOM 901 O O . ASN A 1 132 ? 33.066 43.891 5.608 1.00 14.65 132 ASN A O 1
ATOM 906 N N . ARG A 1 133 ? 34.308 42.539 6.910 1.00 12.97 133 ARG A N 1
ATOM 907 C CA . ARG A 1 133 ? 34.599 41.567 5.857 1.00 13.66 133 ARG A CA 1
ATOM 908 C C . ARG A 1 133 ? 33.355 40.839 5.352 1.00 14.71 133 ARG A C 1
ATOM 909 O O . ARG A 1 133 ? 33.156 40.697 4.137 1.00 16.97 133 ARG A O 1
ATOM 917 N N . ILE A 1 134 ? 32.545 40.342 6.274 1.00 15.51 134 ILE A N 1
ATOM 918 C CA . ILE A 1 134 ? 31.385 39.510 5.960 1.00 17.71 134 ILE A CA 1
ATOM 919 C C . ILE A 1 134 ? 30.107 40.240 6.337 1.00 17.02 134 ILE A C 1
ATOM 920 O O . ILE A 1 134 ? 30.089 40.981 7.302 1.00 18.01 134 ILE A O 1
ATOM 925 N N . GLY A 1 135 ? 29.031 39.979 5.618 1.00 20.15 135 GLY A N 1
ATOM 926 C CA . GLY A 1 135 ? 27.721 40.508 5.954 1.00 20.45 135 GLY A CA 1
ATOM 927 C C . GLY A 1 135 ? 27.352 41.686 5.086 1.00 17.46 135 GLY A C 1
ATOM 928 O O . GLY A 1 135 ? 27.905 41.866 4.016 1.00 20.03 135 GLY A O 1
ATOM 929 N N . ASN A 1 136 ? 26.414 42.489 5.565 1.00 17.64 136 ASN A N 1
ATOM 930 C CA . ASN A 1 136 ? 25.973 43.669 4.853 1.00 16.74 136 ASN A CA 1
ATOM 931 C C . ASN A 1 136 ? 27.170 44.585 4.561 1.00 15.01 136 ASN A C 1
ATOM 932 O O . ASN A 1 136 ? 28.146 44.629 5.314 1.00 15.91 136 ASN A O 1
ATOM 937 N N . ARG A 1 137 ? 27.061 45.362 3.498 1.00 16.27 137 ARG A N 1
ATOM 938 C CA . ARG A 1 137 ? 28.128 46.268 3.069 1.00 15.60 137 ARG A CA 1
ATOM 939 C C . ARG A 1 137 ? 27.968 47.565 3.867 1.00 15.06 137 ARG A C 1
ATOM 940 O O . ARG A 1 137 ? 27.192 48.446 3.517 1.00 19.06 137 ARG A O 1
ATOM 948 N N . GLU A 1 138 ? 28.701 47.637 4.971 1.00 13.60 138 GLU A N 1
ATOM 949 C CA . GLU A 1 138 ? 28.542 48.677 5.975 1.00 13.70 138 GLU A CA 1
ATOM 950 C C . GLU 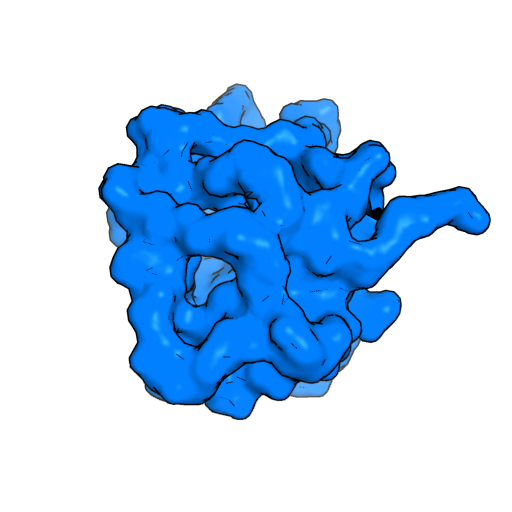A 1 138 ? 29.855 49.423 6.203 1.00 11.47 138 GLU A C 1
ATOM 951 O O . GLU A 1 138 ? 30.938 48.953 5.839 1.00 11.96 138 GLU A O 1
ATOM 957 N N . MET A 1 139 ? 29.720 50.609 6.788 1.00 11.64 139 MET A N 1
ATOM 958 C CA . MET A 1 139 ? 30.839 51.366 7.311 1.00 10.07 139 MET A CA 1
ATOM 959 C C . MET A 1 139 ? 30.494 51.731 8.748 1.00 9.59 139 MET A C 1
ATOM 960 O O . MET A 1 139 ? 29.459 52.332 9.011 1.00 11.63 139 MET A O 1
ATOM 965 N N . TYR A 1 140 ? 31.381 51.351 9.650 1.00 9.31 140 TYR A N 1
ATOM 966 C CA . TYR A 1 140 ? 31.270 51.724 11.057 1.00 9.30 140 TYR A CA 1
ATOM 967 C C . TYR A 1 140 ? 32.223 52.892 11.311 1.00 8.81 140 TYR A C 1
ATOM 968 O O . TYR A 1 140 ? 33.297 52.986 10.707 1.00 9.59 140 TYR A O 1
ATOM 977 N N . MET A 1 141 ? 31.817 53.797 12.196 1.00 8.77 141 MET A N 1
ATOM 978 C CA . MET A 1 141 ? 32.633 54.976 12.496 1.00 8.85 141 MET A CA 1
ATOM 979 C C . MET A 1 141 ? 32.320 55.500 13.890 1.00 8.58 141 MET A C 1
ATOM 980 O O . MET A 1 141 ? 31.155 55.793 14.177 1.00 9.73 141 MET A O 1
ATOM 985 N N . ASN A 1 142 ? 33.356 55.587 14.732 1.00 8.80 142 ASN A N 1
ATOM 986 C CA . ASN A 1 142 ? 33.226 56.236 16.032 1.00 9.04 142 ASN A CA 1
ATOM 987 C C . ASN A 1 142 ? 34.317 57.288 16.165 1.00 8.79 142 ASN A C 1
ATOM 988 O O . ASN A 1 142 ? 35.445 57.076 15.757 1.00 10.75 142 ASN A O 1
ATOM 993 N N . CYS A 1 143 ? 33.963 58.407 16.781 1.00 9.82 143 CYS A N 1
ATOM 994 C CA . CYS A 1 143 ? 34.850 59.547 16.907 1.00 9.50 143 CYS A CA 1
ATOM 995 C C . CYS A 1 143 ? 35.101 59.870 18.387 1.00 8.83 143 CYS A C 1
ATOM 996 O O . CYS A 1 143 ? 34.206 59.692 19.225 1.00 10.06 143 CYS A O 1
ATOM 999 N N . ALA A 1 144 ? 36.302 60.372 18.646 1.00 9.67 144 ALA A N 1
ATOM 1000 C CA . ALA A 1 144 ? 36.783 60.617 20.003 1.00 9.36 144 ALA A CA 1
ATOM 1001 C C . ALA A 1 144 ? 37.535 61.937 20.061 1.00 9.48 144 ALA A C 1
ATOM 1002 O O . ALA A 1 144 ? 38.254 62.298 19.123 1.00 10.39 144 ALA A O 1
ATOM 1004 N N . PRO A 1 145 ? 37.428 62.638 21.204 1.00 9.23 145 PRO A N 1
ATOM 1005 C CA . PRO A 1 145 ? 38.253 63.826 21.390 1.00 10.01 145 PRO A CA 1
ATOM 1006 C C . PRO A 1 145 ? 39.690 63.438 21.732 1.00 9.74 145 PRO A C 1
ATOM 1007 O O . PRO A 1 145 ? 39.925 62.656 22.648 1.00 11.46 145 PRO A O 1
ATOM 1011 N N . LEU A 1 146 ? 40.654 63.998 21.008 1.00 11.07 146 LEU A N 1
ATOM 1012 C CA . LEU A 1 146 ? 42.055 63.741 21.240 1.00 11.73 146 LEU A CA 1
ATOM 1013 C C . LEU A 1 146 ? 42.823 65.035 21.403 1.00 12.49 146 LEU A C 1
ATOM 1014 O O . LEU A 1 146 ? 42.717 65.920 20.552 1.00 16.98 146 LEU A O 1
ATOM 1019 N N . THR A 1 147 ? 43.627 65.111 22.454 1.00 11.78 147 THR A N 1
ATOM 1020 C CA . THR A 1 147 ? 44.588 66.179 22.613 1.00 13.61 147 THR A CA 1
ATOM 1021 C C . THR A 1 147 ? 45.976 65.607 22.417 1.00 13.40 147 THR A C 1
ATOM 1022 O O . THR A 1 147 ? 46.371 64.660 23.101 1.00 15.83 147 THR A O 1
ATOM 1026 N N . VAL A 1 148 ? 46.702 66.168 21.458 1.00 14.39 148 VAL A N 1
ATOM 1027 C CA . VAL A 1 148 ? 48.086 65.803 21.213 1.00 14.84 148 VAL A CA 1
ATOM 1028 C C . VAL A 1 148 ? 48.927 66.797 21.997 1.00 15.44 148 VAL A C 1
ATOM 1029 O O . VAL A 1 148 ? 48.865 67.996 21.772 1.00 14.71 148 VAL A O 1
ATOM 1033 N N . THR A 1 149 ? 49.694 66.296 22.948 1.00 17.44 149 THR A N 1
ATOM 1034 C CA . THR A 1 149 ? 50.272 67.193 23.935 1.00 20.01 149 THR A CA 1
ATOM 1035 C C . THR A 1 149 ? 51.512 67.855 23.391 1.00 22.74 149 THR A C 1
ATOM 1036 O O . THR A 1 149 ? 52.121 67.354 22.456 1.00 24.81 149 THR A O 1
ATOM 1040 N N . GLY A 1 150 ? 51.873 68.986 24.012 1.00 26.26 150 GLY A N 1
ATOM 1041 C CA . GLY A 1 150 ? 53.002 69.818 23.585 1.00 27.63 150 GLY A CA 1
ATOM 1042 C C . GLY A 1 150 ? 52.607 71.253 23.260 1.00 29.58 150 GLY A C 1
ATOM 1043 O O . GLY A 1 150 ? 53.444 72.025 22.780 1.00 36.44 150 GLY A O 1
ATOM 1044 N N . SER A 1 151 ? 51.342 71.612 23.527 1.00 31.94 151 SER A N 1
ATOM 1045 C CA . SER A 1 151 ? 50.760 72.899 23.109 1.00 35.20 151 SER A CA 1
ATOM 1046 C C . SER A 1 151 ? 50.209 73.652 24.307 1.00 47.38 151 SER A C 1
ATOM 1047 O O . SER A 1 151 ? 49.324 73.151 25.001 1.00 55.74 151 SER A O 1
ATOM 1049 N N . ASN A 1 170 ? 51.876 63.625 3.439 1.00 53.94 170 ASN A N 1
ATOM 1050 C CA . ASN A 1 170 ? 52.218 62.274 3.881 1.00 48.92 170 ASN A CA 1
ATOM 1051 C C . ASN A 1 170 ? 51.017 61.505 4.445 1.00 35.81 170 ASN A C 1
ATOM 1052 O O . ASN A 1 170 ? 50.973 60.280 4.374 1.00 44.74 170 ASN A O 1
ATOM 1054 N N . PHE A 1 171 ? 50.039 62.221 4.996 1.00 22.51 171 PHE A N 1
ATOM 1055 C CA . PHE A 1 171 ? 48.866 61.589 5.563 1.00 18.12 171 PHE A CA 1
ATOM 1056 C C . PHE A 1 171 ? 47.707 61.740 4.588 1.00 15.88 171 PHE A C 1
ATOM 1057 O O . PHE A 1 171 ? 47.214 62.834 4.368 1.00 18.90 171 PHE A O 1
ATOM 1065 N N . PRO A 1 172 ? 47.248 60.629 4.010 1.00 14.40 172 PRO A N 1
ATOM 1066 C CA . PRO A 1 172 ? 46.230 60.723 2.965 1.00 14.00 172 PRO A CA 1
ATOM 1067 C C . PRO A 1 172 ? 44.816 60.935 3.509 1.00 11.64 172 PRO A C 1
ATOM 1068 O O . PRO A 1 172 ? 44.558 60.705 4.693 1.00 12.18 172 PRO A O 1
ATOM 1072 N N . PRO A 1 173 ? 43.859 61.282 2.639 1.00 11.18 173 PRO A N 1
ATOM 1073 C CA . PRO A 1 173 ? 42.481 61.395 3.096 1.00 11.65 173 PRO A CA 1
ATOM 1074 C C . PRO A 1 173 ? 41.897 60.049 3.522 1.00 10.75 173 PRO A C 1
ATOM 1075 O O 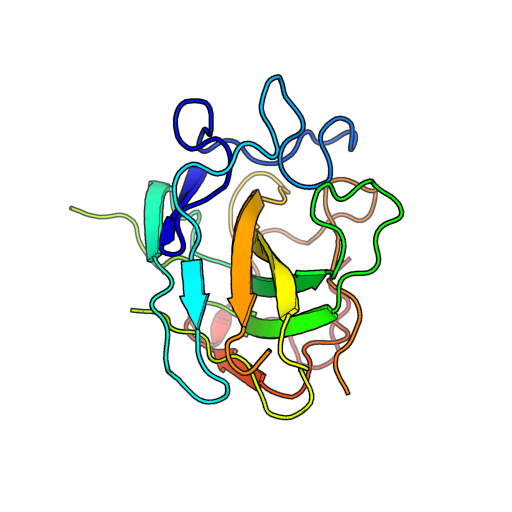. PRO A 1 173 ? 42.168 59.024 2.903 1.00 12.10 173 PRO A O 1
ATOM 1079 N N . MET A 1 174 ? 41.057 60.082 4.543 1.00 10.17 174 MET A N 1
ATOM 1080 C CA . MET A 1 174 ? 40.334 58.931 5.050 1.00 10.53 174 MET A CA 1
ATOM 1081 C C . MET A 1 174 ? 39.448 58.328 3.961 1.00 11.65 174 MET A C 1
ATOM 1082 O O . MET A 1 174 ? 38.737 59.045 3.261 1.00 13.02 174 MET A O 1
ATOM 108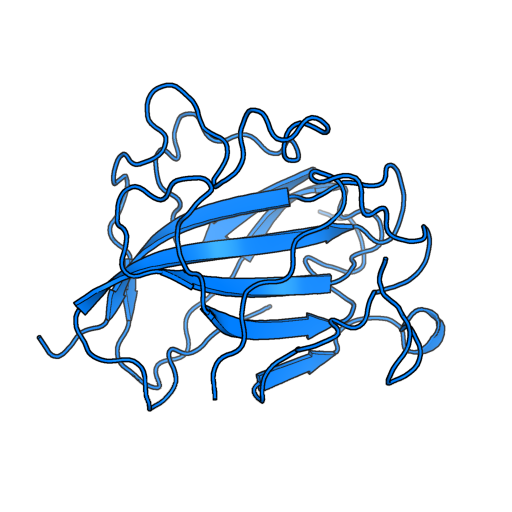7 N N . PHE A 1 175 ? 39.489 57.001 3.854 1.00 10.81 175 PHE A N 1
ATOM 1088 C CA . PHE A 1 175 ? 38.639 56.242 2.944 1.00 11.03 175 PHE A CA 1
ATOM 1089 C C . PHE A 1 175 ? 37.193 56.242 3.418 1.00 10.70 175 PHE A C 1
ATOM 1090 O O . PHE A 1 175 ? 36.919 56.030 4.599 1.00 11.51 175 PHE A O 1
ATOM 1098 N N . VAL A 1 176 ? 36.260 56.413 2.486 1.00 10.47 176 VAL A N 1
ATOM 1099 C CA . VAL A 1 176 ? 34.843 56.336 2.768 1.00 12.02 176 VAL A CA 1
ATOM 1100 C C . VAL A 1 176 ? 34.187 55.458 1.725 1.00 12.38 176 VAL A C 1
ATOM 1101 O O . VAL A 1 176 ? 34.454 55.594 0.527 1.00 14.40 176 VAL A O 1
ATOM 1105 N N . ALA A 1 177 ? 33.362 54.535 2.184 1.00 11.68 177 ALA A N 1
ATOM 1106 C CA . ALA A 1 177 ? 32.603 53.647 1.302 1.00 12.13 177 ALA A CA 1
ATOM 1107 C C . ALA A 1 177 ? 31.320 53.189 2.017 1.00 11.67 177 ALA A C 1
ATOM 1108 O O . ALA A 1 177 ? 31.179 53.392 3.225 1.00 12.25 177 ALA A O 1
ATOM 1110 N N . ASN A 1 178 ? 30.414 52.576 1.252 1.00 13.15 178 ASN A N 1
ATOM 1111 C CA . ASN A 1 178 ? 29.191 51.970 1.759 1.00 13.43 178 ASN A CA 1
ATOM 1112 C C . ASN A 1 178 ? 28.128 52.914 2.298 1.00 16.96 178 ASN A C 1
ATOM 1113 O O . ASN A 1 178 ? 27.017 52.499 2.548 1.00 25.87 178 ASN A O 1
ATOM 1118 N N . VAL A 1 179 ? 28.457 54.193 2.415 1.00 15.96 179 VAL A N 1
ATOM 1119 C CA . VAL A 1 179 ? 27.510 55.231 2.820 1.00 17.55 179 VAL A CA 1
ATOM 1120 C C . VAL A 1 179 ? 27.432 56.374 1.807 1.00 20.18 179 VAL A C 1
ATOM 1121 O O . VAL A 1 179 ? 26.704 57.358 2.027 1.00 20.81 179 VAL A O 1
ATOM 1125 N N . ASN A 1 180 ? 28.177 56.232 0.712 1.00 21.43 180 ASN A N 1
ATOM 1126 C CA . ASN A 1 180 ? 28.355 57.262 -0.314 1.00 20.86 180 ASN A CA 1
ATOM 1127 C C . ASN A 1 180 ? 28.105 56.734 -1.727 1.00 23.89 180 ASN A C 1
ATOM 1128 O O . ASN A 1 180 ? 28.535 57.351 -2.709 1.00 30.28 180 ASN A O 1
ATOM 1133 N N . GLY A 1 181 ? 27.440 55.592 -1.844 1.00 25.44 181 GLY A N 1
ATOM 1134 C CA . GLY A 1 181 ? 27.237 54.984 -3.162 1.00 27.33 181 GLY A CA 1
ATOM 1135 C C . GLY A 1 181 ? 28.352 54.105 -3.729 1.00 28.38 181 GLY A C 1
ATOM 1136 O O . GLY A 1 181 ? 28.152 53.444 -4.746 1.00 37.16 181 GLY A O 1
ATOM 1137 N N . CYS A 1 182 ? 29.527 54.129 -3.108 1.00 25.63 182 CYS A N 1
ATOM 1138 C CA . CYS A 1 182 ? 30.664 53.250 -3.426 1.00 23.53 182 CYS A CA 1
ATOM 1139 C C . CYS A 1 182 ? 30.473 52.037 -2.537 1.00 21.80 182 CYS A C 1
ATOM 1140 O O . CYS A 1 182 ? 30.507 52.187 -1.335 1.00 33.27 182 CYS A O 1
ATOM 1143 N N . THR A 1 183 ? 30.286 50.858 -3.104 1.00 18.62 183 THR A N 1
ATOM 1144 C CA . THR A 1 183 ? 30.040 49.658 -2.320 1.00 19.00 183 THR A CA 1
ATOM 1145 C C . THR A 1 183 ? 31.234 48.710 -2.399 1.00 16.48 183 THR A C 1
ATOM 1146 O O . THR A 1 183 ? 31.716 48.404 -3.492 1.00 21.04 183 THR A O 1
ATOM 1150 N N . THR A 1 184 ? 31.680 48.191 -1.263 1.00 16.76 184 THR A N 1
ATOM 1151 C CA . THR A 1 184 ? 32.780 47.236 -1.248 1.00 18.95 184 THR A CA 1
ATOM 1152 C C . THR A 1 184 ? 32.288 45.812 -1.539 1.00 19.65 184 THR A C 1
ATOM 1153 O O . THR A 1 184 ? 31.089 45.560 -1.553 1.00 20.90 184 THR A O 1
ATOM 1157 N N . LYS A 1 185 ? 33.231 44.906 -1.789 1.00 20.38 185 LYS A N 1
ATOM 1158 C CA . LYS A 1 185 ? 32.932 43.498 -2.067 1.00 19.91 185 LYS A CA 1
ATOM 1159 C C . LYS A 1 185 ? 32.921 42.644 -0.799 1.00 20.37 185 LYS A C 1
ATOM 1160 O O . LYS A 1 185 ? 33.853 42.704 -0.018 1.00 22.06 185 LYS A O 1
ATOM 1162 N N . GLU A 1 186 ? 31.888 41.828 -0.627 1.00 22.05 186 GLU A N 1
ATOM 1163 C CA . GLU A 1 186 ? 31.789 40.975 0.553 1.00 20.83 186 GLU A CA 1
ATOM 1164 C C . GLU A 1 186 ? 32.834 39.870 0.483 1.00 20.99 186 GLU A C 1
ATOM 1165 O O . GLU A 1 186 ? 33.133 39.321 -0.590 1.00 24.58 186 GLU A O 1
ATOM 1171 N N . GLY A 1 187 ? 33.394 39.556 1.640 1.00 19.96 187 GLY A N 1
ATOM 1172 C C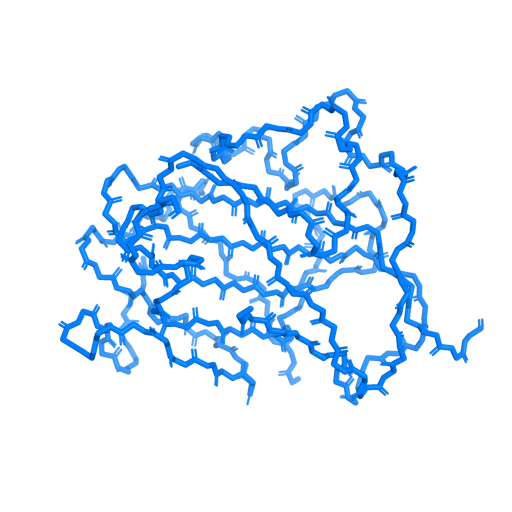A . GLY A 1 187 ? 34.273 38.422 1.785 1.00 20.11 187 GLY A CA 1
ATOM 1173 C C . GLY A 1 187 ? 35.741 38.741 1.915 1.00 22.76 187 GLY A C 1
ATOM 1174 O O . GLY A 1 187 ? 36.514 37.908 2.421 1.00 23.86 187 GLY A O 1
ATOM 1175 N N . VAL A 1 188 ? 36.132 39.946 1.499 1.00 19.81 188 VAL A N 1
ATOM 1176 C CA . VAL A 1 188 ? 37.542 40.313 1.461 1.00 20.93 188 VAL A CA 1
ATOM 1177 C C . VAL A 1 188 ? 37.865 41.348 2.526 1.00 18.45 188 VAL A C 1
ATOM 1178 O O . VAL A 1 188 ? 37.029 42.161 2.917 1.00 19.89 188 VAL A O 1
ATOM 1182 N N . ASP A 1 189 ? 39.097 41.288 2.986 1.00 16.78 189 ASP A N 1
ATOM 1183 C CA . ASP A 1 189 ? 39.700 42.367 3.747 1.00 17.78 189 ASP A CA 1
ATOM 1184 C C . ASP A 1 189 ? 40.214 43.382 2.727 1.00 15.87 189 ASP A C 1
ATOM 1185 O O . ASP A 1 189 ? 41.159 43.103 1.967 1.00 17.61 189 ASP A O 1
ATOM 1190 N N . ILE A 1 190 ? 39.581 44.550 2.681 1.00 15.40 190 ILE A N 1
ATOM 119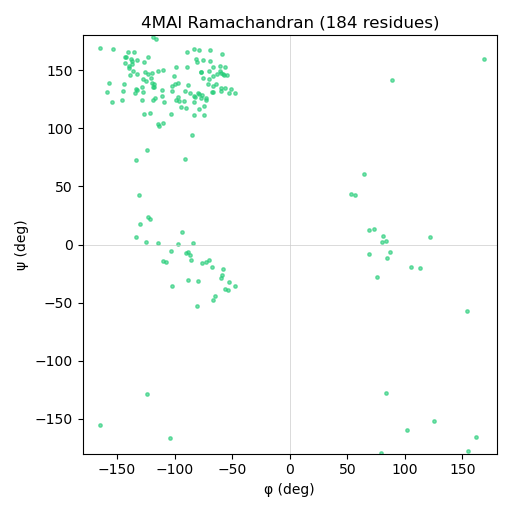1 C CA . ILE A 1 190 ? 39.939 45.506 1.646 1.00 16.08 190 ILE A CA 1
ATOM 1192 C C . ILE A 1 190 ? 41.331 46.083 1.893 1.00 15.93 190 ILE A C 1
ATOM 1193 O O . ILE A 1 190 ? 41.798 46.184 3.047 1.00 14.80 190 ILE A O 1
ATOM 1198 N N . ARG A 1 191 ? 42.003 46.425 0.791 1.00 16.63 191 ARG A N 1
ATOM 1199 C CA . ARG A 1 191 ? 43.171 47.288 0.838 1.00 16.72 191 ARG A CA 1
ATOM 1200 C C . ARG A 1 191 ? 42.737 48.705 0.469 1.00 15.30 191 ARG A C 1
ATOM 1201 O O . ARG A 1 191 ? 42.108 48.931 -0.561 1.00 18.43 191 ARG A O 1
ATOM 1209 N N . PHE A 1 192 ? 43.032 49.645 1.346 1.00 13.37 192 PHE A N 1
ATOM 1210 C CA . PHE A 1 192 ? 42.717 51.041 1.079 1.00 13.28 192 PHE A CA 1
ATOM 1211 C C . PHE A 1 192 ? 43.557 51.551 -0.079 1.00 14.95 192 PHE A C 1
ATOM 1212 O O . PHE A 1 192 ? 44.746 51.282 -0.123 1.00 17.97 192 PHE A O 1
ATOM 1220 N N . PRO A 1 193 ? 42.942 52.305 -1.007 1.00 15.99 193 PRO A N 1
ATOM 1221 C CA . PRO A 1 193 ? 43.726 52.852 -2.118 1.00 16.01 193 PRO A CA 1
ATOM 1222 C C . PRO A 1 193 ? 44.916 53.695 -1.623 1.00 15.51 193 PRO A C 1
ATOM 1223 O O . PRO A 1 193 ? 45.993 53.646 -2.214 1.00 19.56 193 PRO A O 1
ATOM 1227 N N . ASN A 1 194 ? 44.704 54.466 -0.548 1.00 12.44 194 ASN A N 1
ATOM 1228 C CA . ASN A 1 194 ? 45.730 55.328 0.040 1.00 12.26 194 ASN A CA 1
ATOM 1229 C C . ASN A 1 194 ? 45.898 54.956 1.510 1.00 11.26 194 ASN A C 1
ATOM 1230 O O . ASN A 1 194 ? 45.344 55.592 2.379 1.00 12.18 194 ASN A O 1
ATOM 1235 N N . PRO A 1 195 ? 46.663 53.902 1.797 1.00 13.27 195 PRO A N 1
ATOM 1236 C CA . PRO A 1 195 ? 46.706 53.414 3.177 1.00 13.81 195 PRO A CA 1
ATOM 1237 C C . PRO A 1 195 ? 47.558 54.263 4.112 1.00 13.33 195 PRO A C 1
ATOM 1238 O O . PRO A 1 195 ? 47.448 54.107 5.329 1.00 14.18 195 PRO A O 1
ATOM 1242 N N . GLY A 1 196 ? 48.406 55.120 3.551 1.00 14.88 196 GLY A N 1
ATOM 1243 C CA . GLY A 1 196 ? 49.420 55.821 4.316 1.00 15.73 196 GLY A CA 1
ATOM 1244 C C . GLY A 1 196 ? 50.615 54.930 4.580 1.00 17.68 196 GLY A C 1
ATOM 1245 O O . GLY A 1 196 ? 50.652 53.780 4.157 1.00 19.85 196 GLY A O 1
ATOM 1246 N N . SER A 1 197 ? 51.592 55.481 5.286 1.00 22.37 197 SER A N 1
ATOM 1247 C CA . SER A 1 197 ? 52.851 54.788 5.508 1.00 21.85 197 SER A CA 1
ATOM 1248 C C . SER A 1 197 ? 52.865 53.893 6.734 1.00 21.14 197 SER A C 1
ATOM 1249 O O . SER A 1 197 ? 53.861 53.211 6.924 1.00 25.53 197 SER A O 1
ATOM 1252 N N . ILE A 1 198 ? 51.805 53.919 7.554 1.00 17.94 198 ILE A N 1
ATOM 1253 C CA . ILE A 1 198 ? 51.716 53.071 8.747 1.00 14.76 198 ILE A CA 1
ATOM 1254 C C . ILE A 1 198 ? 50.570 52.077 8.556 1.00 14.54 198 ILE A C 1
ATOM 1255 O O . ILE A 1 198 ? 49.397 52.429 8.612 1.00 13.84 198 ILE A O 1
ATOM 1260 N N . VAL A 1 199 ? 50.936 50.832 8.250 1.00 16.15 199 VAL A N 1
ATOM 1261 C CA . VAL A 1 199 ? 49.974 49.802 7.891 1.00 15.06 199 VAL A CA 1
ATOM 1262 C C . VAL A 1 199 ? 50.280 48.525 8.653 1.00 15.97 199 VAL A C 1
ATOM 1263 O O . VAL A 1 199 ? 51.430 48.136 8.756 1.00 20.54 199 VAL A O 1
ATOM 1267 N N . GLU A 1 200 ? 49.241 47.925 9.215 1.00 14.36 200 GLU A N 1
ATOM 1268 C CA . GLU A 1 200 ? 49.327 46.640 9.900 1.00 16.04 200 GLU A CA 1
ATOM 1269 C C . GLU A 1 200 ? 48.406 45.658 9.206 1.00 15.75 200 GLU A C 1
ATOM 1270 O O . GLU A 1 200 ? 47.326 46.030 8.753 1.00 16.45 200 GLU A O 1
ATOM 1276 N N . TYR A 1 201 ? 48.848 44.403 9.133 1.00 16.98 201 TYR A N 1
ATOM 1277 C CA . TYR A 1 201 ? 48.029 43.320 8.612 1.00 16.64 201 TYR A CA 1
ATOM 1278 C C . TYR A 1 201 ? 47.799 42.304 9.711 1.00 17.21 201 TYR A C 1
ATOM 1279 O O . TYR A 1 201 ? 48.772 41.797 10.294 1.00 23.92 201 TYR A O 1
ATOM 1288 N N . ALA A 1 202 ? 46.533 41.982 9.978 1.00 15.73 202 ALA A N 1
ATOM 1289 C CA . ALA A 1 202 ? 46.220 41.118 11.120 1.00 15.74 202 ALA A CA 1
ATOM 1290 C C . ALA A 1 202 ? 45.240 39.994 10.803 1.00 15.95 202 ALA A C 1
ATOM 1291 O O . ALA A 1 202 ? 44.802 39.296 11.714 1.00 18.55 202 ALA A O 1
ATOM 1293 N N . GLY A 1 203 ? 44.884 39.832 9.531 1.00 16.64 203 GLY A N 1
ATOM 1294 C CA . GLY A 1 203 ? 43.931 38.802 9.110 1.00 16.99 203 GLY A CA 1
ATOM 1295 C C . GLY A 1 203 ? 44.594 37.607 8.452 1.00 19.10 203 GLY A C 1
ATOM 1296 O O . GLY A 1 203 ? 45.802 37.473 8.495 1.00 21.84 203 GLY A O 1
ATOM 1297 N N . ASP A 1 204 ? 43.772 36.779 7.809 1.00 18.31 204 ASP A N 1
ATOM 1298 C CA . ASP A 1 204 ? 44.242 35.624 7.060 1.00 19.55 204 ASP A CA 1
ATOM 1299 C C . ASP A 1 204 ? 44.688 36.123 5.694 1.00 20.29 204 ASP A C 1
ATOM 1300 O O . ASP A 1 204 ? 43.921 36.786 4.997 1.00 19.16 204 ASP A O 1
ATOM 1305 N N . LYS A 1 205 ? 45.913 35.790 5.307 1.00 19.65 205 LYS A N 1
ATOM 1306 C CA . LYS A 1 205 ? 46.451 36.210 4.027 1.00 21.89 205 LYS A CA 1
ATOM 1307 C C . LYS A 1 205 ? 45.525 35.852 2.856 1.00 23.07 205 LYS A C 1
ATOM 1308 O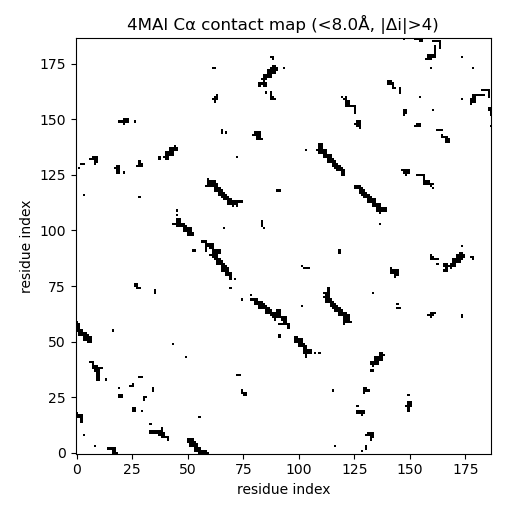 O . LYS A 1 205 ? 45.471 36.587 1.868 1.00 25.43 205 LYS A O 1
ATOM 1310 N N . SER A 1 206 ? 44.788 34.747 2.962 1.00 23.35 206 SER A N 1
ATOM 1311 C CA . SER A 1 206 ? 43.920 34.313 1.870 1.00 25.39 206 SER A CA 1
ATOM 1312 C C . SER A 1 206 ? 42.688 35.195 1.645 1.00 25.15 206 SER A C 1
ATOM 1313 O O . SER A 1 206 ? 42.033 35.071 0.604 1.00 27.56 206 SER A O 1
ATOM 1316 N N . ASN A 1 207 ? 42.376 36.081 2.597 1.00 20.38 207 ASN A N 1
ATOM 1317 C CA . ASN A 1 207 ? 41.241 36.993 2.446 1.00 20.81 207 ASN A CA 1
ATOM 1318 C C . ASN A 1 207 ? 41.646 38.416 2.079 1.00 20.09 207 ASN A C 1
ATOM 1319 O O . ASN A 1 207 ? 40.772 39.263 1.861 1.00 20.99 207 ASN A O 1
ATOM 1324 N N . LEU A 1 208 ? 42.953 38.677 2.065 1.00 19.20 208 LEU A N 1
ATOM 1325 C CA . LEU A 1 208 ? 43.475 40.025 1.838 1.00 19.77 208 LEU A CA 1
ATOM 1326 C C . LEU A 1 208 ? 43.397 40.369 0.371 1.00 19.38 208 LEU A C 1
ATOM 1327 O O . LEU A 1 208 ? 43.873 39.622 -0.485 1.00 22.39 208 LEU A O 1
ATOM 1332 N N . ALA A 1 209 ? 42.760 41.487 0.073 1.00 20.55 209 ALA A N 1
ATOM 1333 C CA . ALA A 1 209 ? 42.655 41.913 -1.328 1.00 20.51 209 ALA A CA 1
ATOM 1334 C C . ALA A 1 209 ? 44.059 42.131 -1.899 1.00 20.74 209 ALA A C 1
ATOM 1335 O O . ALA A 1 209 ? 45.011 42.413 -1.166 1.00 23.46 209 ALA A O 1
ATOM 1337 N N . ALA A 1 210 ? 44.202 41.987 -3.211 1.00 25.08 210 ALA A N 1
ATOM 1338 C CA . ALA A 1 210 ? 45.494 42.208 -3.858 1.00 25.65 210 ALA A CA 1
ATOM 1339 C C . ALA A 1 210 ? 45.982 43.659 -3.718 1.00 24.76 210 ALA A C 1
ATOM 1340 O O . ALA A 1 210 ? 45.174 44.583 -3.696 1.00 25.30 210 ALA A O 1
ATOM 1342 N N . GLU A 1 211 ? 47.303 43.848 -3.630 1.00 24.68 211 GLU A N 1
ATOM 1343 C CA . GLU A 1 211 ? 47.929 45.176 -3.700 1.00 26.41 211 GLU A CA 1
ATOM 1344 C C . GLU A 1 211 ? 47.425 45.856 -4.968 1.00 24.24 211 GLU A C 1
ATOM 1345 O O . GLU A 1 211 ? 47.446 45.255 -6.057 1.00 28.75 211 GLU A O 1
ATOM 1351 N N . GLY A 1 212 ? 46.956 47.099 -4.828 1.00 26.31 212 GLY A N 1
ATOM 1352 C CA . GLY A 1 212 ? 46.438 47.870 -5.960 1.00 27.82 212 GLY A CA 1
ATOM 1353 C C . GLY A 1 212 ? 45.015 47.556 -6.396 1.00 29.10 212 GLY A C 1
ATOM 1354 O O . GLY A 1 212 ? 44.521 48.137 -7.378 1.00 32.53 212 GLY A O 1
ATOM 1355 N N . SER A 1 213 ? 44.341 46.648 -5.691 1.00 25.80 213 SER A N 1
ATOM 1356 C CA . SER A 1 213 ? 42.967 46.295 -6.049 1.00 23.80 213 SER A CA 1
ATOM 1357 C C . SER A 1 213 ? 42.037 47.477 -5.809 1.00 24.10 213 SER A C 1
ATOM 1358 O O . SER A 1 213 ? 42.286 48.320 -4.932 1.00 29.72 213 SER A O 1
ATOM 1361 N N . GLN A 1 214 ? 40.946 47.526 -6.556 1.00 21.08 214 GLN A N 1
ATOM 1362 C CA . GLN A 1 214 ? 39.942 48.585 -6.378 1.00 17.28 214 GLN A CA 1
ATOM 1363 C C . GLN A 1 214 ? 38.991 48.201 -5.230 1.00 17.98 214 GLN A C 1
ATOM 1364 O O . GLN A 1 214 ? 38.379 47.138 -5.257 1.00 21.11 214 GLN A O 1
ATOM 1370 N N . ALA A 1 215 ? 38.888 49.056 -4.208 1.00 16.38 215 ALA A N 1
ATOM 1371 C CA . ALA A 1 215 ? 38.120 48.742 -3.004 1.00 16.20 215 ALA A CA 1
ATOM 1372 C C . ALA A 1 215 ? 36.638 48.961 -3.220 1.00 18.45 215 ALA A C 1
ATOM 1373 O O . ALA A 1 215 ? 35.824 48.308 -2.584 1.00 21.24 215 ALA A O 1
ATOM 1375 N N . CYS A 1 216 ? 36.292 49.926 -4.072 1.00 19.85 216 CYS A N 1
ATOM 1376 C CA . CYS A 1 216 ? 34.899 50.164 -4.433 1.00 20.08 216 CYS A CA 1
ATOM 1377 C C . CYS A 1 216 ? 34.808 51.020 -5.680 1.00 20.67 216 CYS A C 1
ATOM 1378 O O . CYS A 1 216 ? 35.827 51.586 -6.103 1.00 21.25 216 CYS A O 1
#

Secondary structure (DSSP, 8-state):
-EEEEESPPTTGGG--SPPPPTTSTTTTTT-STTTT--SS-EEE-TT-EEEEEEEES--TT-EEEEEEEES-SS--TT---EEEEEEESS-S-SS----EEEEPPTTPPSEEEEEEEEEEESSSS---EEEEEEEEES----PBPP--SSSS--PPTTSBPPPSS--S-EE--S-GGGBPPTT----

CATH classification: 2.70.50.70

Foldseek 3Di:
DKDKPPPPFWPNVPDDDDFPDLQCPLPDARDDDGSLHAPDEAEAEAPDKGDIAMDDDWCQQPAKKWKWKFADSDDDPPTWIFTQEIEFAQPPHRGDDVDDIGGRHPPDDFDKIKIKMWGQHQADDGGIHIHIHIYTHDDVLTDTDDDASNPPHTFDHHAREDDQPRGDHYHYRHDPVRHDDVPDDGD